Protein AF-A0A7J2GYQ8-F1 (afdb_monomer)

Structure (mmCIF, N/CA/C/O backbone):
data_AF-A0A7J2GYQ8-F1
#
_entry.id   AF-A0A7J2GYQ8-F1
#
loop_
_atom_site.group_PDB
_atom_site.id
_atom_site.type_symbol
_atom_site.label_atom_id
_atom_site.label_alt_id
_atom_site.label_comp_id
_atom_site.label_asym_id
_atom_site.label_entity_id
_atom_site.label_seq_id
_atom_site.pdbx_PDB_ins_code
_atom_site.Cartn_x
_atom_site.Cartn_y
_atom_site.Cartn_z
_atom_site.occupancy
_atom_site.B_iso_or_equiv
_atom_site.auth_seq_id
_atom_site.auth_comp_id
_atom_site.auth_asym_id
_atom_site.auth_atom_id
_atom_site.pdbx_PDB_model_num
ATOM 1 N N . MET A 1 1 ? 13.742 5.265 -42.381 1.00 64.50 1 MET A N 1
ATOM 2 C CA . MET A 1 1 ? 14.554 6.226 -43.161 1.00 64.50 1 MET A CA 1
ATOM 3 C C . MET A 1 1 ? 15.853 6.530 -42.417 1.00 64.50 1 MET A C 1
ATOM 5 O O . MET A 1 1 ? 16.900 6.184 -42.945 1.00 64.50 1 MET A O 1
ATOM 9 N N . LEU A 1 2 ? 15.777 6.964 -41.150 1.00 77.56 2 LEU A N 1
ATOM 10 C CA . LEU A 1 2 ? 16.931 7.243 -40.274 1.00 77.56 2 LEU A CA 1
ATOM 11 C C . LEU A 1 2 ? 18.005 6.140 -40.176 1.00 77.56 2 LEU A C 1
ATOM 13 O O . LEU A 1 2 ? 19.186 6.445 -40.266 1.00 77.56 2 LEU A O 1
ATOM 17 N N . GLU A 1 3 ? 17.629 4.866 -40.011 1.00 81.25 3 GLU A N 1
ATOM 18 C CA . GLU A 1 3 ? 18.609 3.769 -39.872 1.00 81.25 3 GLU A CA 1
ATOM 19 C C . GLU A 1 3 ? 19.522 3.647 -41.107 1.00 81.25 3 GLU A C 1
ATOM 21 O O . GLU A 1 3 ? 20.742 3.563 -40.982 1.00 81.25 3 GLU A O 1
ATOM 26 N N . LYS A 1 4 ? 18.933 3.693 -42.312 1.00 83.88 4 LYS A N 1
ATOM 27 C CA . LYS A 1 4 ? 19.672 3.593 -43.581 1.00 83.88 4 LYS A CA 1
ATOM 28 C C . LYS A 1 4 ? 20.590 4.795 -43.798 1.00 83.8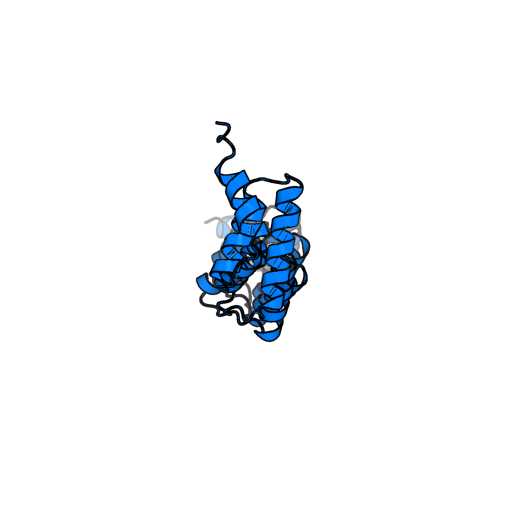8 4 LYS A C 1
ATOM 30 O O . LYS A 1 4 ? 21.686 4.631 -44.322 1.00 83.88 4 LYS A O 1
ATOM 35 N N . GLU A 1 5 ? 20.153 5.984 -43.392 1.00 83.94 5 GLU A N 1
ATOM 36 C CA . GLU A 1 5 ? 20.959 7.203 -43.471 1.00 83.94 5 GLU A CA 1
ATOM 37 C C . GLU A 1 5 ? 22.129 7.161 -42.487 1.00 83.94 5 GLU A C 1
ATOM 39 O O . GLU A 1 5 ? 23.257 7.408 -42.894 1.00 83.94 5 GLU A O 1
ATOM 44 N N . LEU A 1 6 ? 21.908 6.763 -41.232 1.00 79.19 6 LEU A N 1
ATOM 45 C CA . LEU A 1 6 ? 22.974 6.645 -40.231 1.00 79.19 6 LEU A CA 1
ATOM 46 C C . LEU A 1 6 ? 24.030 5.607 -40.621 1.00 79.19 6 LEU A C 1
ATOM 48 O O . LEU A 1 6 ? 25.219 5.882 -40.484 1.00 79.19 6 LEU A O 1
ATOM 52 N N . ILE A 1 7 ? 23.624 4.459 -41.171 1.00 86.00 7 ILE A N 1
ATOM 53 C CA . ILE A 1 7 ? 24.559 3.463 -41.722 1.00 86.00 7 ILE A CA 1
ATOM 54 C C . ILE A 1 7 ? 25.357 4.070 -42.883 1.00 86.00 7 ILE A C 1
ATOM 56 O O . ILE A 1 7 ? 26.581 3.971 -42.917 1.00 86.00 7 ILE A O 1
ATOM 60 N N . LYS A 1 8 ? 24.680 4.762 -43.809 1.00 87.50 8 LYS A N 1
ATOM 61 C CA . LYS A 1 8 ? 25.322 5.401 -44.966 1.00 87.50 8 LYS A CA 1
ATOM 62 C C . LYS A 1 8 ? 26.325 6.487 -44.556 1.00 87.50 8 LYS A C 1
ATOM 64 O O . LYS A 1 8 ? 27.392 6.563 -45.152 1.00 87.50 8 LYS A O 1
ATOM 69 N N . TYR A 1 9 ? 25.990 7.321 -43.571 1.00 86.94 9 TYR A N 1
ATOM 70 C CA . TYR A 1 9 ? 26.832 8.438 -43.131 1.00 86.94 9 TYR A CA 1
ATOM 71 C C . TYR A 1 9 ? 27.982 8.012 -42.220 1.00 86.94 9 TYR A C 1
ATOM 73 O O . TYR A 1 9 ? 29.069 8.569 -42.322 1.00 86.94 9 TYR A O 1
ATOM 81 N N . SER A 1 10 ? 27.759 7.045 -41.329 1.00 84.44 10 SER A N 1
ATOM 82 C CA . SER A 1 10 ? 28.809 6.567 -40.419 1.00 84.44 10 SER A CA 1
ATOM 83 C C . SER A 1 10 ? 29.793 5.609 -41.089 1.00 84.44 10 SER A C 1
ATOM 85 O O . SER A 1 10 ? 30.896 5.427 -40.582 1.00 84.44 10 SER A O 1
ATOM 87 N N . GLY A 1 11 ? 29.390 4.955 -42.185 1.00 90.44 11 GLY A N 1
ATOM 88 C CA . GLY A 1 11 ? 30.139 3.849 -42.784 1.00 90.44 11 GLY A CA 1
ATOM 89 C C . GLY A 1 11 ? 30.182 2.590 -41.908 1.00 90.44 11 GLY A C 1
ATOM 90 O O . GLY A 1 11 ? 30.820 1.612 -42.290 1.00 90.44 11 GLY A O 1
ATOM 91 N N . MET A 1 12 ? 29.509 2.597 -40.750 1.00 88.56 12 MET A N 1
ATOM 92 C CA . MET A 1 12 ? 29.494 1.485 -39.804 1.00 88.56 12 MET A CA 1
ATOM 93 C C . MET A 1 12 ? 28.441 0.450 -40.186 1.00 88.56 12 MET A C 1
ATOM 95 O O . MET A 1 12 ? 27.335 0.774 -40.631 1.00 88.56 12 MET A O 1
ATOM 99 N N . LYS A 1 13 ? 28.755 -0.818 -39.928 1.00 89.94 13 LYS A N 1
ATOM 100 C CA . LYS A 1 13 ? 27.777 -1.904 -39.990 1.00 89.94 13 LYS A CA 1
ATOM 101 C C . LYS A 1 13 ? 26.806 -1.796 -38.816 1.00 89.94 13 LYS A C 1
ATOM 103 O O . LYS A 1 13 ? 27.140 -1.306 -37.736 1.00 89.94 13 LYS A O 1
ATOM 108 N N . LYS A 1 14 ? 25.593 -2.315 -39.003 1.00 86.19 14 LYS A N 1
ATOM 109 C CA . LYS A 1 14 ? 24.538 -2.315 -37.979 1.00 86.19 14 LYS A CA 1
ATOM 110 C C . LYS A 1 14 ? 25.002 -2.949 -36.663 1.00 86.19 14 LYS A C 1
ATOM 112 O O . LYS A 1 14 ? 24.679 -2.449 -35.590 1.00 86.19 14 LYS A O 1
ATOM 117 N N . GLU A 1 15 ? 25.780 -4.020 -36.743 1.00 87.62 15 GLU A N 1
ATOM 118 C CA . GLU A 1 15 ? 26.339 -4.740 -35.597 1.00 87.62 15 GLU A CA 1
ATOM 119 C C . GLU A 1 15 ? 27.347 -3.886 -34.812 1.00 87.62 15 GLU A C 1
ATOM 121 O O . GLU A 1 15 ? 27.349 -3.913 -33.583 1.00 87.62 15 GLU A O 1
ATOM 126 N N . GLU A 1 16 ? 28.155 -3.077 -35.499 1.00 89.44 16 GLU A N 1
ATOM 127 C CA . GLU A 1 16 ? 29.120 -2.167 -34.867 1.00 89.44 16 GLU A CA 1
ATOM 128 C C . GLU A 1 16 ? 28.399 -1.025 -34.148 1.00 89.44 16 GLU A C 1
ATOM 130 O O . GLU A 1 16 ? 28.752 -0.678 -33.021 1.00 89.44 16 GLU A O 1
ATOM 135 N N . ILE A 1 17 ? 27.336 -0.492 -34.763 1.00 87.56 17 ILE A N 1
ATOM 136 C CA . ILE A 1 17 ? 26.466 0.509 -34.134 1.00 87.56 17 ILE A CA 1
ATOM 137 C C . ILE A 1 17 ? 25.810 -0.082 -32.884 1.00 87.56 17 ILE A C 1
ATOM 139 O O . ILE A 1 17 ? 25.814 0.556 -31.836 1.00 87.56 17 ILE A O 1
ATOM 143 N N . ARG A 1 18 ? 25.286 -1.312 -32.954 1.00 88.38 18 ARG A N 1
ATOM 144 C CA . ARG A 1 18 ? 24.690 -1.987 -31.791 1.00 88.38 18 ARG A CA 1
ATOM 145 C C . ARG A 1 18 ? 25.675 -2.127 -30.640 1.00 88.38 18 ARG A C 1
ATOM 147 O O . ARG A 1 18 ? 25.321 -1.758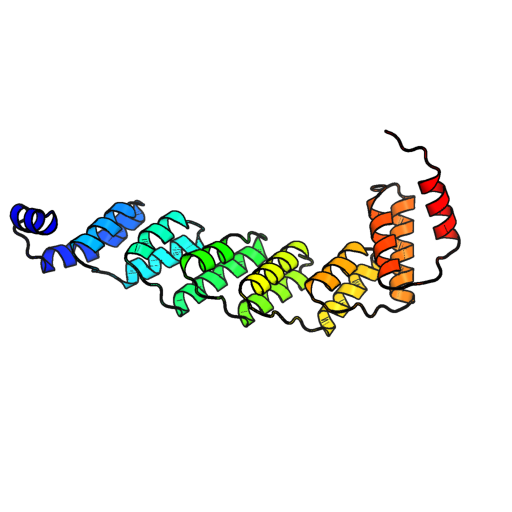 -29.527 1.00 88.38 18 ARG A O 1
ATOM 154 N N . LYS A 1 19 ? 26.900 -2.580 -30.915 1.00 88.69 19 LYS A N 1
ATOM 155 C CA . LYS A 1 19 ? 27.950 -2.712 -29.897 1.00 88.69 19 LYS A CA 1
ATOM 156 C C . LYS A 1 19 ? 28.303 -1.360 -29.268 1.00 88.69 19 LYS A C 1
ATOM 158 O O . LYS A 1 19 ? 28.354 -1.239 -28.048 1.00 88.69 19 LYS A O 1
ATOM 163 N N . ALA A 1 20 ? 28.465 -0.320 -30.088 1.00 89.00 20 ALA A N 1
ATOM 164 C CA . ALA A 1 20 ? 28.722 1.033 -29.598 1.00 89.00 20 ALA A CA 1
ATOM 165 C C . ALA A 1 20 ? 27.559 1.575 -28.743 1.00 89.00 20 ALA A C 1
ATOM 167 O O . ALA A 1 20 ? 27.780 2.242 -27.733 1.00 89.00 20 ALA A O 1
ATOM 168 N N . LEU A 1 21 ? 26.312 1.277 -29.120 1.00 90.38 21 LEU A N 1
ATOM 169 C CA . LEU A 1 21 ? 25.131 1.636 -28.334 1.00 90.38 21 LEU A CA 1
ATOM 170 C C . LEU A 1 21 ? 25.093 0.895 -26.996 1.00 90.38 21 LEU A C 1
ATOM 172 O O . LEU A 1 21 ? 24.814 1.522 -25.980 1.00 90.38 21 LEU A O 1
ATOM 176 N N . GLU A 1 22 ? 25.416 -0.394 -26.981 1.00 90.19 22 GLU A N 1
ATOM 177 C CA . GLU A 1 22 ? 25.517 -1.224 -25.774 1.00 90.19 22 GLU A CA 1
ATOM 178 C C . GLU A 1 22 ? 26.441 -0.581 -24.723 1.00 90.19 22 GLU A C 1
ATOM 180 O O . GLU A 1 22 ? 26.081 -0.472 -23.551 1.00 90.19 22 GLU A O 1
ATOM 185 N N . GLU A 1 23 ? 27.584 -0.048 -25.164 1.00 90.25 23 GLU A N 1
ATOM 186 C CA . GLU A 1 23 ? 28.548 0.659 -24.313 1.00 90.25 23 GLU A CA 1
ATOM 187 C C . GLU A 1 23 ? 28.072 2.065 -23.891 1.00 90.25 23 GLU A C 1
ATOM 189 O O . GLU A 1 23 ? 28.390 2.537 -22.796 1.00 90.25 23 GLU A O 1
ATOM 194 N N . LYS A 1 24 ? 27.302 2.765 -24.739 1.00 91.88 24 LYS A N 1
ATOM 195 C CA . LYS A 1 24 ? 26.880 4.161 -24.499 1.00 91.88 24 LYS A CA 1
ATOM 196 C C . LYS A 1 24 ? 25.558 4.308 -23.751 1.00 91.88 24 LYS A C 1
ATOM 198 O O . LYS A 1 24 ? 25.375 5.313 -23.061 1.00 91.88 24 LYS A O 1
ATOM 203 N N . ILE A 1 25 ? 24.646 3.341 -23.841 1.00 93.62 25 ILE A N 1
ATOM 204 C CA . ILE A 1 25 ? 23.328 3.383 -23.187 1.00 93.62 25 ILE A CA 1
ATOM 205 C C . ILE A 1 25 ? 23.427 3.665 -21.675 1.00 93.62 25 ILE A C 1
ATOM 207 O O . ILE A 1 25 ? 22.729 4.573 -21.217 1.00 93.62 25 ILE A O 1
ATOM 211 N N . PRO A 1 26 ? 24.299 2.999 -20.885 1.00 93.19 26 PRO A N 1
ATOM 212 C CA . PRO A 1 26 ? 24.425 3.287 -19.454 1.00 93.19 26 PRO A CA 1
ATOM 213 C C . PRO A 1 26 ? 24.762 4.754 -19.159 1.00 93.19 26 PRO A C 1
ATOM 215 O O . PRO A 1 26 ? 24.214 5.349 -18.229 1.00 93.19 26 PRO A O 1
ATOM 218 N N . TYR A 1 27 ? 25.633 5.356 -19.975 1.00 94.50 27 TYR A N 1
ATOM 219 C CA . TYR A 1 27 ? 26.023 6.757 -19.844 1.00 94.50 27 TYR A CA 1
ATOM 220 C C . TYR A 1 27 ? 24.854 7.698 -20.160 1.00 94.50 27 TYR A C 1
ATOM 222 O O . TYR A 1 27 ? 24.550 8.590 -19.372 1.00 94.50 27 TYR A O 1
ATOM 230 N N . LEU A 1 28 ? 24.137 7.452 -21.259 1.00 94.44 28 LEU A N 1
ATOM 231 C CA . LEU A 1 28 ? 22.970 8.254 -21.638 1.00 94.44 28 LEU A CA 1
ATOM 232 C C . LEU A 1 28 ? 21.858 8.190 -20.580 1.00 94.44 28 LEU A C 1
ATOM 234 O O . LEU A 1 28 ? 21.244 9.208 -20.262 1.00 94.44 28 LEU A O 1
ATOM 238 N N . LEU A 1 29 ? 21.629 7.015 -19.987 1.00 94.38 29 LEU A N 1
ATOM 239 C CA . LEU A 1 29 ? 20.676 6.842 -18.886 1.00 94.38 29 LEU A CA 1
ATOM 240 C C . LEU A 1 29 ? 21.117 7.583 -17.618 1.00 94.38 29 LEU A C 1
ATOM 242 O O . LEU A 1 29 ? 20.277 8.124 -16.898 1.00 94.38 29 LEU A O 1
ATOM 246 N N . LYS A 1 30 ? 22.426 7.633 -17.338 1.00 93.81 30 LYS A N 1
ATOM 247 C CA . LYS A 1 30 ? 22.985 8.415 -16.226 1.00 93.81 30 LYS A CA 1
ATOM 248 C C . LYS A 1 30 ? 22.779 9.920 -16.429 1.00 93.81 30 LYS A C 1
ATOM 250 O O . LYS A 1 30 ? 22.492 10.613 -15.461 1.00 93.81 30 LYS A O 1
ATOM 255 N N . GLU A 1 31 ? 22.864 10.404 -17.666 1.00 95.62 31 GLU A N 1
ATOM 256 C CA . GLU A 1 31 ? 22.573 11.799 -18.036 1.00 95.62 31 GLU A CA 1
ATOM 257 C C . GLU A 1 31 ? 21.067 12.119 -18.138 1.00 95.62 31 GLU A C 1
ATOM 259 O O . GLU A 1 31 ? 20.702 13.229 -18.514 1.00 95.62 31 GLU A O 1
ATOM 264 N N . GLY A 1 32 ? 20.175 11.162 -17.852 1.00 93.31 32 GLY A N 1
ATOM 265 C CA . GLY A 1 32 ? 18.725 11.370 -17.951 1.00 93.31 32 GLY A CA 1
ATOM 266 C C . GLY A 1 32 ? 18.191 11.446 -19.387 1.00 93.31 32 GLY A C 1
ATOM 267 O O . GLY A 1 32 ? 17.037 11.810 -19.598 1.00 93.31 32 GLY A O 1
ATOM 268 N N . LYS A 1 33 ? 18.983 11.058 -20.396 1.00 96.06 33 LYS A N 1
ATOM 269 C CA . LYS A 1 33 ? 18.607 11.090 -21.823 1.00 96.06 33 LYS A CA 1
ATOM 270 C C . LYS A 1 33 ? 17.726 9.896 -22.222 1.00 96.06 33 LYS A C 1
ATOM 272 O O . LYS A 1 33 ? 17.976 9.225 -23.223 1.00 96.06 33 LYS A O 1
ATOM 277 N N . VAL A 1 34 ? 16.680 9.623 -21.441 1.00 95.69 34 VAL A N 1
ATOM 278 C CA . VAL A 1 34 ? 15.819 8.433 -21.575 1.00 95.69 34 VAL A CA 1
ATOM 279 C C . VAL A 1 34 ? 15.126 8.374 -22.941 1.00 95.69 34 VAL A C 1
ATOM 281 O O . VAL A 1 34 ? 15.159 7.337 -23.599 1.00 95.69 34 VAL A O 1
ATOM 284 N N . GLY A 1 35 ? 14.569 9.492 -23.419 1.00 95.56 35 GLY A N 1
ATOM 285 C CA . GLY A 1 35 ? 13.908 9.548 -24.729 1.00 95.56 35 GLY A CA 1
ATOM 286 C C . GLY A 1 35 ? 14.850 9.246 -25.901 1.00 95.56 35 GLY A C 1
ATOM 287 O O . GLY A 1 35 ? 14.471 8.538 -26.833 1.00 95.56 35 GLY A O 1
ATOM 288 N N . LEU A 1 36 ? 16.106 9.706 -25.824 1.00 94.00 36 LEU A N 1
ATOM 289 C CA . LEU A 1 36 ? 17.129 9.388 -26.824 1.00 94.00 36 LEU A CA 1
ATOM 290 C C . LEU A 1 36 ? 17.448 7.888 -26.823 1.00 94.00 36 LEU A C 1
ATOM 292 O O . LEU A 1 36 ? 17.504 7.281 -27.888 1.00 94.00 36 LEU A O 1
ATOM 296 N N . VAL A 1 37 ? 17.602 7.281 -25.641 1.00 94.38 37 VAL A N 1
ATOM 297 C CA . VAL A 1 37 ? 17.837 5.833 -25.512 1.00 94.38 37 VAL A CA 1
ATOM 298 C C . VAL A 1 37 ? 16.703 5.037 -26.158 1.00 94.38 37 VAL A C 1
ATOM 300 O O . VAL A 1 37 ? 16.968 4.148 -26.963 1.00 94.38 37 VAL A O 1
ATOM 303 N N . VAL A 1 38 ? 15.445 5.392 -25.885 1.00 93.94 38 VAL A N 1
ATOM 304 C CA . VAL A 1 38 ? 14.279 4.736 -26.499 1.00 93.94 38 VAL A CA 1
ATOM 305 C C . VAL A 1 38 ? 14.280 4.884 -28.020 1.00 93.94 38 VAL A C 1
ATOM 307 O O . VAL A 1 38 ? 14.069 3.899 -28.728 1.00 93.94 38 VAL A O 1
ATOM 310 N N . GLY A 1 39 ? 14.569 6.081 -28.540 1.00 92.81 39 GLY A N 1
ATOM 311 C CA . GLY A 1 39 ? 14.678 6.320 -29.981 1.00 92.81 39 GLY A CA 1
ATOM 312 C C . GLY A 1 39 ? 15.760 5.463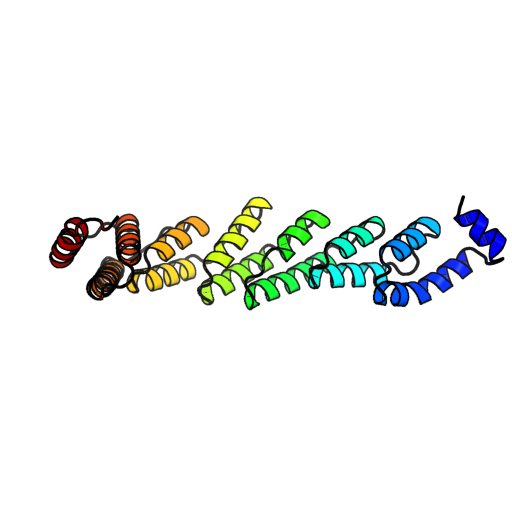 -30.645 1.00 92.81 39 GLY A C 1
ATOM 313 O O . GLY A 1 39 ? 15.520 4.864 -31.696 1.00 92.81 39 GLY A O 1
ATOM 314 N N . LEU A 1 40 ? 16.927 5.342 -30.006 1.00 90.38 40 LEU A N 1
ATOM 315 C CA . LEU A 1 40 ? 18.034 4.512 -30.485 1.00 90.38 40 LEU A CA 1
ATOM 316 C C . LEU A 1 40 ? 17.667 3.022 -30.476 1.00 90.38 40 LEU A C 1
ATOM 318 O O . LEU A 1 40 ? 17.878 2.345 -31.481 1.00 90.38 40 LEU A O 1
ATOM 322 N N . VAL A 1 41 ? 17.043 2.526 -29.403 1.00 91.25 41 VAL A N 1
ATOM 323 C CA . VAL A 1 41 ? 16.607 1.122 -29.294 1.00 91.25 41 VAL A CA 1
ATOM 324 C C . VAL A 1 41 ? 15.533 0.780 -30.331 1.00 91.25 41 VAL A C 1
ATOM 326 O O . VAL A 1 41 ? 15.619 -0.260 -30.984 1.00 91.25 41 VAL A O 1
ATOM 329 N N . LYS A 1 42 ? 14.548 1.662 -30.558 1.00 91.31 42 LYS A N 1
ATOM 330 C CA . LYS A 1 42 ? 13.537 1.466 -31.615 1.00 91.31 42 LYS A CA 1
ATOM 331 C C . LYS A 1 42 ? 14.156 1.449 -33.013 1.00 91.31 42 LYS A C 1
ATOM 333 O O . LYS A 1 42 ? 13.691 0.708 -33.873 1.00 91.31 42 LYS A O 1
ATOM 338 N N . THR A 1 43 ? 15.192 2.258 -33.238 1.00 89.69 43 THR A N 1
ATOM 339 C CA . THR A 1 43 ? 15.828 2.404 -34.557 1.00 89.69 43 THR A CA 1
ATOM 340 C C . THR A 1 43 ? 16.773 1.248 -34.876 1.00 89.69 43 THR A C 1
ATOM 342 O O . THR A 1 43 ? 16.756 0.736 -35.990 1.00 89.69 43 THR A O 1
ATOM 345 N N . PHE A 1 44 ? 17.593 0.818 -33.916 1.00 87.69 44 PHE A N 1
ATOM 346 C CA . PHE A 1 44 ? 18.674 -0.142 -34.162 1.00 87.69 44 PHE A CA 1
ATOM 347 C C . PHE A 1 44 ? 18.392 -1.548 -33.602 1.00 87.69 44 PHE A C 1
ATOM 349 O O . PHE A 1 44 ? 19.136 -2.497 -33.882 1.00 87.69 44 PHE A O 1
ATOM 356 N N . GLY A 1 45 ? 17.282 -1.732 -32.883 1.00 82.12 45 GLY A N 1
ATOM 357 C CA . GLY A 1 45 ? 17.015 -2.910 -32.054 1.00 82.12 45 GLY A CA 1
ATOM 358 C C . GLY A 1 45 ? 17.656 -2.764 -30.674 1.00 82.12 45 GLY A C 1
ATOM 359 O O . GLY A 1 45 ? 18.321 -1.766 -30.422 1.00 82.12 45 GLY A O 1
ATOM 360 N N . ALA A 1 46 ? 17.441 -3.736 -29.783 1.00 67.38 46 ALA A N 1
ATOM 361 C CA . ALA A 1 46 ? 17.822 -3.647 -28.371 1.00 67.38 46 ALA A CA 1
ATOM 362 C C . ALA A 1 46 ? 19.157 -4.350 -28.047 1.00 67.38 46 ALA A C 1
ATOM 364 O O . ALA A 1 46 ? 19.140 -5.523 -27.671 1.00 67.38 46 ALA A O 1
ATOM 365 N N . PRO A 1 47 ? 20.310 -3.663 -28.141 1.00 64.75 47 PRO A N 1
ATOM 366 C CA . PRO A 1 47 ? 21.479 -4.017 -27.353 1.00 64.75 47 PRO A CA 1
ATOM 367 C C . PRO A 1 47 ? 21.219 -3.655 -25.875 1.00 64.75 47 PRO A C 1
ATOM 369 O O . PRO A 1 47 ? 20.645 -2.605 -25.576 1.00 64.75 47 PRO A O 1
ATOM 372 N N . GLY A 1 48 ? 21.592 -4.533 -24.939 1.00 65.75 48 GLY A N 1
ATOM 373 C CA . GLY A 1 48 ? 21.550 -4.241 -23.494 1.00 65.75 48 GLY A CA 1
ATOM 374 C C . GLY A 1 48 ? 20.188 -4.350 -22.786 1.00 65.75 48 GLY A C 1
ATOM 375 O O . GLY A 1 48 ? 19.886 -3.524 -21.920 1.00 65.75 48 GLY A O 1
ATOM 376 N N . SER A 1 49 ? 19.370 -5.365 -23.101 1.00 80.19 49 SER A N 1
ATOM 377 C CA . SER A 1 49 ? 18.042 -5.538 -22.476 1.00 80.19 49 SER A CA 1
ATOM 378 C C . SER A 1 49 ? 18.082 -5.547 -20.937 1.00 80.19 49 SER A C 1
ATOM 380 O O . SER A 1 49 ? 17.247 -4.901 -20.305 1.00 80.19 49 SER A O 1
ATOM 382 N N . ASP A 1 50 ? 19.115 -6.143 -20.334 1.00 90.75 50 ASP A N 1
ATOM 383 C CA . ASP A 1 50 ? 19.266 -6.217 -18.876 1.00 90.75 50 ASP A CA 1
ATOM 384 C C . ASP A 1 50 ? 19.550 -4.852 -18.239 1.00 90.75 50 ASP A C 1
ATOM 386 O O . ASP A 1 50 ? 19.024 -4.540 -17.169 1.00 90.75 50 ASP A O 1
ATOM 390 N N . VAL A 1 51 ? 20.326 -3.994 -18.914 1.00 92.62 51 VAL A N 1
ATOM 391 C CA . VAL A 1 51 ? 20.591 -2.620 -18.455 1.00 92.62 51 VAL A CA 1
ATOM 392 C C . VAL A 1 51 ? 19.292 -1.818 -18.439 1.00 92.62 51 VAL A C 1
ATOM 394 O O . VAL A 1 51 ? 19.014 -1.104 -17.474 1.00 92.62 51 VAL A O 1
ATOM 397 N N . LEU A 1 52 ? 18.471 -1.958 -19.484 1.00 94.38 52 LEU A N 1
ATOM 398 C CA . LEU A 1 52 ? 17.179 -1.278 -19.579 1.00 94.38 52 LEU A CA 1
ATOM 399 C C . LEU A 1 52 ? 16.188 -1.803 -18.534 1.00 94.38 52 LEU A C 1
ATOM 401 O O . LEU A 1 52 ? 15.508 -0.999 -17.895 1.00 94.38 52 LEU A O 1
ATOM 405 N N . VAL A 1 53 ? 16.141 -3.121 -18.302 1.00 95.94 53 VAL A N 1
ATOM 406 C CA . VAL A 1 53 ? 15.329 -3.739 -17.239 1.00 95.94 53 VAL A CA 1
ATOM 407 C C . VAL A 1 53 ? 15.749 -3.195 -15.874 1.00 95.94 53 VAL A C 1
ATOM 409 O O . VAL A 1 53 ? 14.914 -2.667 -15.135 1.00 95.94 53 VAL A O 1
ATOM 412 N N . GLY A 1 54 ? 17.047 -3.253 -15.564 1.00 96.19 54 GLY A N 1
ATOM 413 C CA . GLY A 1 54 ? 17.601 -2.777 -14.300 1.00 96.19 54 GLY A CA 1
ATOM 414 C C . GLY A 1 54 ? 17.332 -1.291 -14.068 1.00 96.19 54 GLY A C 1
ATOM 415 O O . GLY A 1 54 ? 16.903 -0.903 -12.977 1.00 96.19 54 GLY A O 1
ATOM 416 N N . LYS A 1 55 ? 17.503 -0.457 -15.102 1.00 96.69 55 LYS A N 1
ATOM 417 C CA . LYS A 1 55 ? 17.272 0.987 -14.990 1.00 96.69 55 LYS A CA 1
ATOM 418 C C . LYS A 1 55 ? 15.796 1.343 -14.849 1.00 96.69 55 LYS A C 1
ATOM 420 O O . LYS A 1 55 ? 15.454 2.208 -14.047 1.00 96.69 55 LYS A O 1
ATOM 425 N N . THR A 1 56 ? 14.919 0.648 -15.567 1.00 97.31 56 THR A N 1
ATOM 426 C CA . THR A 1 56 ? 13.467 0.831 -15.437 1.00 97.31 56 THR A CA 1
ATOM 427 C C . THR A 1 56 ? 13.013 0.490 -14.020 1.00 97.31 56 THR A C 1
ATOM 429 O O . THR A 1 56 ? 12.324 1.290 -13.388 1.00 97.31 56 THR A O 1
ATOM 432 N N . ALA A 1 57 ? 13.477 -0.636 -13.468 1.00 97.62 57 ALA A N 1
ATOM 433 C CA . ALA A 1 57 ? 13.198 -1.014 -12.085 1.00 97.62 57 ALA A CA 1
ATOM 434 C C . ALA A 1 57 ? 13.756 0.006 -11.073 1.00 97.62 57 ALA A C 1
ATOM 436 O O . ALA A 1 57 ? 13.089 0.344 -10.095 1.00 97.62 57 ALA A O 1
ATOM 437 N N . GLU A 1 58 ? 14.962 0.537 -11.304 1.00 97.44 58 GLU A N 1
ATOM 438 C CA . GLU A 1 58 ? 15.541 1.614 -10.490 1.00 97.44 58 GLU A CA 1
ATOM 439 C C . GLU A 1 58 ? 14.659 2.870 -10.486 1.00 97.44 58 GLU A C 1
ATOM 441 O O . GLU A 1 58 ? 14.360 3.395 -9.412 1.00 97.44 58 GLU A O 1
ATOM 446 N N . TYR A 1 59 ? 14.208 3.333 -11.654 1.00 97.50 59 TYR A N 1
ATOM 447 C CA . TYR A 1 59 ? 13.323 4.493 -11.756 1.00 97.50 59 TYR A CA 1
ATOM 448 C C . TYR A 1 59 ? 11.998 4.270 -11.025 1.00 97.50 59 TYR A C 1
ATOM 450 O O . TYR A 1 59 ? 11.585 5.130 -10.249 1.00 97.50 59 TYR A O 1
ATOM 458 N N . MET A 1 60 ? 11.381 3.093 -11.162 1.00 97.44 60 MET A N 1
ATOM 459 C CA . MET A 1 60 ? 10.154 2.766 -10.425 1.00 97.44 60 MET A CA 1
ATOM 460 C C . MET A 1 60 ? 10.366 2.749 -8.904 1.00 97.44 60 MET A C 1
ATOM 462 O O . MET A 1 60 ? 9.528 3.265 -8.163 1.00 97.44 60 MET A O 1
ATOM 466 N N . ARG A 1 61 ? 11.496 2.214 -8.416 1.00 96.31 61 ARG A N 1
ATOM 467 C CA . ARG A 1 61 ? 11.847 2.247 -6.981 1.00 96.31 61 ARG A CA 1
ATOM 468 C C . ARG A 1 61 ? 12.049 3.670 -6.461 1.00 96.31 61 ARG A C 1
ATOM 470 O O . ARG A 1 61 ? 11.680 3.956 -5.329 1.00 96.31 61 ARG A O 1
ATOM 477 N N . LYS A 1 62 ? 12.594 4.561 -7.292 1.00 94.31 62 LYS A N 1
ATOM 478 C CA . LYS A 1 62 ? 12.806 5.982 -6.971 1.00 94.31 62 LYS A CA 1
ATOM 479 C C . LYS A 1 62 ? 11.563 6.859 -7.169 1.00 94.31 62 LYS A C 1
ATOM 481 O O . LYS A 1 62 ? 11.630 8.054 -6.909 1.00 94.31 62 LYS A O 1
ATOM 486 N N . GLY A 1 63 ? 10.450 6.300 -7.647 1.00 94.44 63 GLY A N 1
ATOM 487 C CA . GLY A 1 63 ? 9.236 7.062 -7.952 1.00 94.44 63 GLY A CA 1
ATOM 488 C C . GLY A 1 63 ? 9.297 7.882 -9.251 1.00 94.44 63 GLY A C 1
ATOM 489 O O . GLY A 1 63 ? 8.394 8.674 -9.517 1.00 94.44 63 GLY A O 1
ATOM 490 N N . LEU A 1 64 ? 10.320 7.673 -10.084 1.00 96.12 64 LEU A N 1
ATOM 491 C CA . LEU A 1 64 ? 10.535 8.319 -11.385 1.00 96.12 64 LEU A CA 1
ATOM 492 C C . LEU A 1 64 ? 9.705 7.615 -12.476 1.00 96.12 64 LEU A C 1
ATOM 494 O O . LEU A 1 64 ? 10.210 6.950 -13.383 1.00 96.12 64 LEU A O 1
ATOM 498 N N . PHE A 1 65 ? 8.380 7.664 -12.321 1.00 96.56 65 PHE A N 1
ATOM 499 C CA . PHE A 1 65 ? 7.454 6.867 -13.131 1.00 96.56 65 PHE A CA 1
ATOM 500 C C . PHE A 1 65 ? 7.327 7.333 -14.584 1.00 96.56 65 PHE A C 1
ATOM 502 O O . PHE A 1 65 ? 6.938 6.533 -15.432 1.00 96.56 65 PHE A O 1
ATOM 509 N N . GLN A 1 66 ? 7.661 8.588 -14.893 1.00 96.94 66 GLN A N 1
ATOM 510 C CA . GLN A 1 66 ? 7.613 9.090 -16.267 1.00 96.94 66 GLN A CA 1
ATOM 511 C C . GLN A 1 66 ? 8.773 8.528 -17.101 1.00 96.94 66 GLN A C 1
ATOM 513 O O . GLN A 1 66 ? 8.584 8.095 -18.240 1.00 96.94 66 GLN A O 1
ATOM 518 N N . GLU A 1 67 ? 9.960 8.455 -16.509 1.00 97.31 67 GLU A N 1
ATOM 519 C CA . GLU A 1 67 ? 11.147 7.841 -17.088 1.00 97.31 67 GLU A CA 1
ATOM 520 C C . GLU A 1 67 ? 10.948 6.332 -17.238 1.00 97.31 67 GLU A C 1
ATOM 522 O O . GLU A 1 67 ? 11.215 5.777 -18.304 1.00 97.31 67 GLU A O 1
ATOM 527 N N . ALA A 1 68 ? 10.401 5.675 -16.207 1.00 97.50 68 ALA A N 1
ATOM 528 C CA . ALA A 1 68 ? 10.048 4.259 -16.279 1.00 97.50 68 ALA A CA 1
ATOM 529 C C . ALA A 1 68 ? 9.028 3.979 -17.394 1.00 97.50 68 ALA A C 1
ATOM 531 O O . ALA A 1 68 ? 9.226 3.055 -18.178 1.00 97.50 68 ALA A O 1
ATOM 532 N N . ARG A 1 69 ? 7.972 4.799 -17.515 1.00 97.75 69 ARG A N 1
ATOM 533 C CA . ARG A 1 69 ? 6.972 4.686 -18.590 1.00 97.75 69 ARG A CA 1
ATOM 534 C C . ARG A 1 69 ? 7.614 4.793 -19.969 1.00 97.75 69 ARG A C 1
ATOM 536 O O . ARG A 1 69 ? 7.318 3.975 -20.828 1.00 97.75 69 ARG A O 1
ATOM 543 N N . THR A 1 70 ? 8.504 5.766 -20.152 1.00 97.00 70 THR A N 1
ATOM 544 C CA . THR A 1 70 ? 9.228 5.956 -21.416 1.00 97.00 70 THR A CA 1
ATOM 545 C C . THR A 1 70 ? 10.052 4.712 -21.761 1.00 97.00 70 THR A C 1
ATOM 547 O O . THR A 1 70 ? 9.970 4.210 -22.877 1.00 97.00 70 THR A O 1
ATOM 550 N N . LEU A 1 71 ? 10.797 4.149 -20.799 1.00 96.19 71 LEU A N 1
ATOM 551 C CA . LEU A 1 71 ? 11.579 2.928 -21.036 1.00 96.19 71 LEU A CA 1
ATOM 552 C C . LEU A 1 71 ? 10.710 1.697 -21.333 1.00 96.19 71 LEU A C 1
ATOM 554 O O . LEU A 1 71 ? 11.093 0.885 -22.176 1.00 96.19 71 LEU A O 1
ATOM 558 N N . LEU A 1 72 ? 9.538 1.567 -20.702 1.00 95.81 72 LEU A N 1
ATOM 559 C CA . LEU A 1 72 ? 8.595 0.461 -20.932 1.00 95.81 72 LEU A CA 1
ATOM 560 C C . LEU A 1 72 ? 8.064 0.386 -22.374 1.00 95.81 72 LEU A C 1
ATOM 562 O O . LEU A 1 72 ? 7.539 -0.649 -22.771 1.00 95.81 72 LEU A O 1
ATOM 566 N N . GLU A 1 73 ? 8.250 1.425 -23.194 1.00 95.00 73 GLU A N 1
ATOM 567 C CA . GLU A 1 73 ? 7.951 1.365 -24.631 1.00 95.00 73 GLU A CA 1
ATOM 568 C C . GLU A 1 73 ? 8.857 0.394 -25.402 1.00 95.00 73 GLU A C 1
ATOM 570 O O . GLU A 1 73 ? 8.508 -0.039 -26.501 1.00 95.00 73 GLU A O 1
ATOM 575 N N . VAL A 1 74 ? 10.041 0.090 -24.863 1.00 94.12 74 VAL A N 1
ATOM 576 C CA . VAL A 1 74 ? 11.050 -0.770 -25.503 1.00 94.12 74 VAL A CA 1
ATOM 577 C C . VAL A 1 74 ? 11.543 -1.898 -24.605 1.00 94.12 74 VAL A C 1
ATOM 579 O O . VAL A 1 74 ? 12.287 -2.759 -25.072 1.00 94.12 74 VAL A O 1
ATOM 582 N N . VAL A 1 75 ? 11.137 -1.920 -23.333 1.00 94.25 75 VAL A N 1
ATOM 583 C CA . VAL A 1 75 ? 11.510 -2.968 -22.383 1.00 94.25 75 VAL A CA 1
ATOM 584 C C . VAL A 1 75 ? 10.282 -3.627 -21.778 1.00 94.25 75 VAL A C 1
ATOM 586 O O . VAL A 1 75 ? 9.328 -2.970 -21.368 1.00 94.25 75 VAL A O 1
ATOM 589 N N . ARG A 1 76 ? 10.335 -4.952 -21.661 1.00 93.75 76 ARG A N 1
ATOM 590 C CA . ARG A 1 76 ? 9.366 -5.723 -20.887 1.00 93.75 76 ARG A CA 1
ATOM 591 C C . ARG A 1 76 ? 10.027 -6.177 -19.597 1.00 93.75 76 ARG A C 1
ATOM 593 O O . ARG A 1 76 ? 11.032 -6.879 -19.639 1.00 93.75 76 ARG A O 1
ATOM 600 N N . LEU A 1 77 ? 9.458 -5.795 -18.458 1.00 96.06 77 LEU A N 1
ATOM 601 C CA . LEU A 1 77 ? 9.974 -6.234 -17.166 1.00 96.06 77 LEU A CA 1
ATOM 602 C C . LEU A 1 77 ? 9.586 -7.694 -16.886 1.00 96.06 77 LEU A C 1
ATOM 604 O O . LEU A 1 77 ? 8.400 -8.033 -16.986 1.00 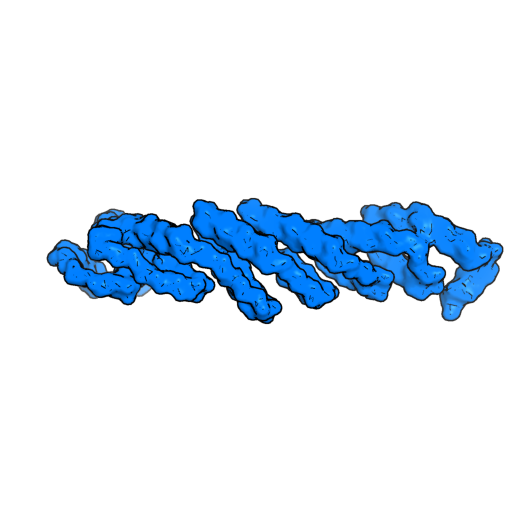96.06 77 LEU A O 1
ATOM 608 N N . PRO A 1 78 ? 10.545 -8.549 -16.485 1.00 96.81 78 PRO A N 1
ATOM 609 C CA . PRO A 1 78 ? 10.238 -9.838 -15.884 1.00 96.81 78 PRO A CA 1
ATOM 610 C C . PRO A 1 78 ? 9.391 -9.659 -14.621 1.00 96.81 78 PRO A C 1
ATOM 612 O O . PRO A 1 78 ? 9.532 -8.677 -13.885 1.00 96.81 78 PRO A O 1
ATOM 615 N N . LYS A 1 79 ? 8.517 -10.626 -14.344 1.00 97.44 79 LYS A N 1
ATOM 616 C CA . LYS A 1 79 ? 7.594 -10.568 -13.202 1.00 97.44 79 LYS A CA 1
ATOM 617 C C . LYS A 1 79 ? 8.343 -10.476 -11.873 1.00 97.44 79 LYS A C 1
ATOM 619 O O . LYS A 1 79 ? 7.923 -9.756 -10.972 1.00 97.44 79 LYS A O 1
ATOM 624 N N . GLU A 1 80 ? 9.466 -11.170 -11.784 1.00 97.56 80 GLU A N 1
ATOM 625 C CA . GLU A 1 80 ? 10.349 -11.245 -10.625 1.00 97.56 80 GLU A CA 1
ATOM 626 C C . GLU A 1 80 ? 10.925 -9.863 -10.293 1.00 97.56 80 GLU A C 1
ATOM 628 O O . GLU A 1 80 ? 10.898 -9.443 -9.136 1.00 97.56 80 GLU A O 1
ATOM 633 N N . VAL A 1 81 ? 11.330 -9.109 -11.321 1.00 97.88 81 VAL A N 1
ATOM 634 C CA . VAL A 1 81 ? 11.835 -7.736 -11.185 1.00 97.88 81 VAL A CA 1
ATOM 635 C C . VAL A 1 81 ? 10.727 -6.793 -10.716 1.00 97.88 81 VAL A C 1
ATOM 637 O O . VAL A 1 81 ? 10.945 -5.970 -9.829 1.00 97.88 81 VAL A O 1
ATOM 640 N N . VAL A 1 82 ? 9.507 -6.923 -11.245 1.00 98.06 82 VAL A N 1
ATOM 641 C CA . VAL A 1 82 ? 8.374 -6.110 -10.768 1.00 98.06 82 VAL A CA 1
ATOM 642 C C . VAL A 1 82 ? 8.037 -6.429 -9.307 1.00 98.06 82 VAL A C 1
ATOM 644 O O . VAL A 1 82 ? 7.746 -5.529 -8.521 1.00 98.06 82 VAL A O 1
ATOM 647 N N . HIS A 1 83 ? 8.130 -7.695 -8.898 1.00 98.19 83 HIS A N 1
ATOM 648 C CA . HIS A 1 83 ? 7.952 -8.092 -7.498 1.00 98.19 83 HIS A CA 1
ATOM 649 C C . HIS A 1 83 ? 9.058 -7.557 -6.579 1.00 98.19 83 HIS A C 1
ATOM 651 O O . HIS A 1 83 ? 8.779 -7.208 -5.435 1.00 98.19 83 HIS A O 1
ATOM 657 N N . GLU A 1 84 ? 10.293 -7.416 -7.056 1.00 98.00 84 GLU A N 1
ATOM 658 C CA . GLU A 1 84 ? 11.347 -6.691 -6.332 1.00 98.00 84 GLU A CA 1
ATOM 659 C C . GLU A 1 84 ? 11.039 -5.204 -6.163 1.00 98.00 84 GLU A C 1
ATOM 661 O O . GLU A 1 84 ? 11.201 -4.673 -5.064 1.00 98.00 84 GLU A O 1
ATOM 666 N N . VAL A 1 85 ? 10.550 -4.540 -7.216 1.00 98.06 85 VAL A N 1
ATOM 667 C CA . VAL A 1 85 ? 10.112 -3.137 -7.142 1.00 98.06 85 VAL A CA 1
ATOM 668 C C . VAL A 1 85 ? 9.023 -2.973 -6.080 1.00 98.06 85 VAL A C 1
ATOM 670 O O . VAL A 1 85 ? 9.120 -2.071 -5.248 1.00 98.06 85 VAL A O 1
ATOM 673 N N . TYR A 1 86 ? 8.030 -3.870 -6.057 1.00 98.06 86 TYR A N 1
ATOM 674 C CA . TYR A 1 86 ? 6.987 -3.857 -5.032 1.00 98.06 86 TYR A CA 1
ATOM 675 C C . TYR A 1 86 ? 7.544 -3.994 -3.619 1.00 98.06 86 TYR A C 1
ATOM 677 O O . TYR A 1 86 ? 7.158 -3.210 -2.757 1.00 98.06 86 TYR A O 1
ATOM 685 N N . ARG A 1 87 ? 8.459 -4.940 -3.372 1.00 97.44 87 ARG A N 1
ATOM 686 C CA . ARG A 1 87 ? 9.063 -5.120 -2.042 1.00 97.44 87 ARG A CA 1
ATOM 687 C C . ARG A 1 87 ? 9.737 -3.839 -1.550 1.00 97.44 87 ARG A C 1
ATOM 689 O O . ARG A 1 87 ? 9.421 -3.382 -0.456 1.00 97.44 87 ARG A O 1
ATOM 696 N N . SER A 1 88 ? 10.555 -3.197 -2.386 1.00 96.81 88 SER A N 1
ATOM 697 C CA . SER A 1 88 ? 11.185 -1.917 -2.028 1.00 96.81 88 SER A CA 1
ATOM 698 C C . SER A 1 88 ? 10.163 -0.802 -1.770 1.00 96.81 88 SER A C 1
ATOM 700 O O . SER A 1 88 ? 10.325 -0.007 -0.850 1.00 96.81 88 SER A O 1
ATOM 702 N N . GLN A 1 89 ? 9.084 -0.724 -2.553 1.00 96.62 89 GLN A N 1
ATOM 703 C CA . GLN A 1 89 ? 8.041 0.288 -2.344 1.00 96.62 89 GLN A CA 1
ATOM 704 C C . GLN A 1 89 ? 7.225 0.034 -1.068 1.00 96.62 89 GLN A C 1
ATOM 706 O O . GLN A 1 89 ? 6.853 0.980 -0.377 1.00 96.62 89 GLN A O 1
ATOM 711 N N . LEU A 1 90 ? 6.974 -1.229 -0.718 1.00 96.31 90 LEU A N 1
ATOM 712 C CA . LEU A 1 90 ? 6.312 -1.602 0.533 1.00 96.31 90 LEU A CA 1
ATOM 713 C C . LEU A 1 90 ? 7.182 -1.273 1.757 1.00 96.31 90 LEU A C 1
ATOM 715 O O . LEU A 1 90 ? 6.655 -0.817 2.771 1.00 96.31 90 LEU A O 1
ATOM 719 N N . GLU A 1 91 ? 8.505 -1.418 1.661 1.00 95.06 91 GLU A N 1
ATOM 720 C CA . GLU A 1 91 ? 9.442 -0.939 2.690 1.00 95.06 91 GLU A CA 1
ATOM 721 C C . GLU A 1 91 ? 9.361 0.585 2.865 1.00 95.06 91 GLU A C 1
ATOM 723 O O . GLU A 1 91 ? 9.305 1.076 3.996 1.00 95.06 91 GLU A O 1
ATOM 728 N N . VAL A 1 92 ? 9.266 1.340 1.763 1.00 94.31 92 VAL A N 1
ATOM 729 C CA . VAL A 1 92 ? 9.046 2.795 1.809 1.00 94.31 92 VAL A CA 1
ATOM 730 C C . VAL A 1 92 ? 7.714 3.125 2.486 1.00 94.31 92 VAL A C 1
ATOM 732 O O . VAL A 1 92 ? 7.690 3.978 3.368 1.00 94.31 92 VAL A O 1
ATOM 735 N N . ILE A 1 93 ? 6.627 2.412 2.174 1.00 94.00 93 ILE A N 1
ATOM 736 C CA . ILE A 1 93 ? 5.327 2.580 2.850 1.00 94.00 93 ILE A CA 1
ATOM 737 C C . ILE A 1 93 ? 5.461 2.358 4.365 1.00 94.00 93 ILE A C 1
ATOM 739 O O . ILE A 1 93 ? 4.956 3.147 5.168 1.00 94.00 93 ILE A O 1
ATOM 743 N N . ILE A 1 94 ? 6.187 1.318 4.778 1.00 91.88 94 ILE A N 1
ATOM 744 C CA . ILE A 1 94 ? 6.443 1.013 6.194 1.00 91.88 94 ILE A CA 1
ATOM 745 C C . ILE A 1 94 ? 7.270 2.107 6.877 1.00 91.88 94 ILE A C 1
ATOM 747 O O . ILE A 1 94 ? 7.080 2.363 8.070 1.00 91.88 94 ILE A O 1
ATOM 751 N N . ALA A 1 95 ? 8.195 2.742 6.160 1.00 92.00 95 ALA A N 1
ATOM 752 C CA . ALA A 1 95 ? 9.038 3.803 6.694 1.00 92.00 95 ALA A CA 1
ATOM 753 C C . ALA A 1 95 ? 8.281 5.137 6.765 1.00 92.00 95 ALA A C 1
ATOM 755 O O . ALA A 1 95 ? 8.141 5.713 7.844 1.00 92.00 95 ALA A O 1
ATOM 756 N N . THR A 1 96 ? 7.693 5.579 5.654 1.00 91.38 96 THR A N 1
ATOM 757 C CA . THR A 1 96 ? 7.215 6.958 5.462 1.00 91.38 96 THR A CA 1
ATOM 758 C C . THR A 1 96 ? 5.699 7.086 5.328 1.00 91.38 96 THR A C 1
ATOM 760 O O . THR A 1 96 ? 5.175 8.185 5.455 1.00 91.38 96 THR A O 1
ATOM 763 N N . GLY A 1 97 ? 4.980 5.991 5.061 1.00 87.94 97 GLY A N 1
ATOM 764 C CA . GLY A 1 97 ? 3.554 6.026 4.712 1.00 87.94 97 GLY A CA 1
ATOM 765 C C . GLY A 1 97 ? 3.275 6.460 3.265 1.00 87.94 97 GLY A C 1
ATOM 766 O O . GLY A 1 97 ? 2.112 6.529 2.866 1.00 87.94 97 GLY A O 1
ATOM 767 N N . TYR A 1 98 ? 4.313 6.733 2.464 1.00 89.00 98 TYR A N 1
ATOM 768 C CA . TYR A 1 98 ? 4.170 7.119 1.060 1.00 89.00 98 TYR A CA 1
ATOM 769 C C . TYR A 1 98 ? 3.748 5.927 0.196 1.00 89.00 98 TYR A C 1
ATOM 771 O O . TYR A 1 98 ? 4.499 4.963 0.076 1.00 89.00 98 TYR A O 1
ATOM 779 N N . TRP A 1 99 ? 2.563 5.997 -0.418 1.00 89.25 99 TRP A N 1
ATOM 780 C CA . TRP A 1 99 ? 1.881 4.836 -1.004 1.00 89.25 99 TRP A CA 1
ATOM 781 C C . TRP A 1 99 ? 1.709 4.877 -2.530 1.00 89.25 99 TRP A C 1
ATOM 783 O O . TRP A 1 99 ? 1.466 3.833 -3.129 1.00 89.25 99 TRP A O 1
ATOM 793 N N . ASP A 1 100 ? 1.881 6.026 -3.191 1.00 90.06 100 ASP A N 1
ATOM 794 C CA . ASP A 1 100 ? 1.606 6.151 -4.636 1.00 90.06 100 ASP A CA 1
ATOM 795 C C . ASP A 1 100 ? 2.443 5.192 -5.491 1.00 90.06 100 ASP A C 1
ATOM 797 O O . ASP A 1 100 ? 2.033 4.795 -6.586 1.00 90.06 100 ASP A O 1
ATOM 801 N N . GLY A 1 101 ? 3.623 4.813 -4.989 1.00 93.25 101 GLY A N 1
ATOM 802 C CA . GLY A 1 101 ? 4.559 3.963 -5.706 1.00 93.25 101 GLY A CA 1
ATOM 803 C C . GLY A 1 101 ? 3.943 2.633 -6.143 1.00 93.25 101 GLY A C 1
ATOM 804 O O . GLY A 1 101 ? 4.051 2.263 -7.312 1.00 93.25 101 GLY A O 1
ATOM 805 N N . ILE A 1 102 ? 3.231 1.949 -5.240 1.00 95.38 102 ILE A N 1
ATOM 806 C CA . ILE A 1 102 ? 2.659 0.625 -5.534 1.00 95.38 102 ILE A CA 1
ATOM 807 C C . ILE A 1 102 ? 1.523 0.703 -6.563 1.00 95.38 102 ILE A C 1
ATOM 809 O O . ILE A 1 102 ? 1.408 -0.181 -7.417 1.00 95.38 102 ILE A O 1
ATOM 813 N N . ARG A 1 103 ? 0.718 1.776 -6.530 1.00 95.56 103 ARG A N 1
ATOM 814 C CA . ARG A 1 103 ? -0.386 1.981 -7.476 1.00 95.56 103 ARG A CA 1
ATOM 815 C C . ARG A 1 103 ? 0.166 2.233 -8.875 1.00 95.56 103 ARG A C 1
ATOM 817 O O . ARG A 1 103 ? -0.197 1.518 -9.805 1.00 95.56 103 ARG A O 1
ATOM 824 N N . LYS A 1 104 ? 1.126 3.152 -9.010 1.00 96.56 104 LYS A N 1
ATOM 825 C CA . LYS A 1 104 ? 1.763 3.460 -10.300 1.00 96.56 104 LYS A CA 1
ATOM 826 C C . LYS A 1 104 ? 2.503 2.256 -10.889 1.00 96.56 104 LYS A C 1
ATOM 828 O O . LYS A 1 104 ? 2.446 2.033 -12.094 1.00 96.56 104 LYS A O 1
ATOM 833 N N . THR A 1 105 ? 3.146 1.430 -10.059 1.00 97.25 105 THR A N 1
ATOM 834 C CA . THR A 1 105 ? 3.739 0.158 -10.512 1.00 97.25 105 THR A CA 1
ATOM 835 C C . THR A 1 105 ? 2.684 -0.770 -11.120 1.00 97.25 105 THR A C 1
ATOM 837 O O . THR A 1 105 ? 2.925 -1.350 -12.181 1.00 97.25 105 THR A O 1
ATOM 840 N N . TYR A 1 106 ? 1.510 -0.889 -10.489 1.00 96.88 106 TYR A N 1
ATOM 841 C CA . TYR A 1 106 ? 0.416 -1.709 -11.019 1.00 96.88 106 TYR A CA 1
ATOM 842 C C . TYR A 1 106 ? -0.127 -1.145 -12.334 1.00 96.88 106 TYR A C 1
ATOM 844 O O . TYR A 1 106 ? -0.261 -1.889 -13.299 1.00 96.88 106 TYR A O 1
ATOM 852 N N . GLU A 1 107 ? -0.365 0.164 -12.403 1.00 96.44 107 GLU A N 1
ATOM 853 C CA . GLU A 1 107 ? -0.858 0.842 -13.609 1.00 96.44 107 GLU A CA 1
ATOM 854 C C . GLU A 1 107 ? 0.088 0.684 -14.805 1.00 96.44 107 GLU A C 1
ATOM 856 O O . GLU A 1 107 ? -0.365 0.471 -15.927 1.00 96.44 107 GLU A O 1
ATOM 861 N N . LEU A 1 108 ? 1.403 0.765 -14.579 1.00 96.88 108 LEU A N 1
ATOM 862 C CA . LEU A 1 108 ? 2.394 0.657 -15.651 1.00 96.88 108 LEU A CA 1
ATOM 863 C C . LEU A 1 108 ? 2.624 -0.776 -16.130 1.00 96.88 108 LEU A C 1
ATOM 865 O O . LEU A 1 108 ? 2.948 -0.982 -17.296 1.00 96.88 108 LEU A O 1
ATOM 869 N N . THR A 1 109 ? 2.526 -1.760 -15.236 1.00 96.88 109 THR A N 1
ATOM 870 C CA . THR A 1 109 ? 2.946 -3.138 -15.546 1.00 96.88 109 THR A CA 1
ATOM 871 C C . THR A 1 109 ? 1.782 -4.107 -15.711 1.00 96.88 109 THR A C 1
ATOM 873 O O . THR A 1 109 ? 1.952 -5.163 -16.316 1.00 96.88 109 THR A O 1
ATOM 876 N N . GLY A 1 110 ? 0.618 -3.803 -15.132 1.00 96.81 110 GLY A N 1
ATOM 877 C CA . GLY A 1 110 ? -0.507 -4.730 -14.991 1.00 96.81 110 GLY A CA 1
ATOM 878 C C . GLY A 1 110 ? -0.217 -5.938 -14.088 1.00 96.81 110 GLY A C 1
ATOM 879 O O . GLY A 1 110 ? -1.060 -6.826 -13.943 1.00 96.81 110 GLY A O 1
ATOM 880 N N . ILE A 1 111 ? 0.969 -6.012 -13.475 1.00 97.00 111 ILE A N 1
ATOM 881 C CA . ILE A 1 111 ? 1.397 -7.145 -12.655 1.00 97.00 111 ILE A CA 1
ATOM 882 C C . ILE A 1 111 ? 1.005 -6.874 -11.210 1.00 97.00 111 ILE A C 1
ATOM 884 O O . ILE A 1 111 ? 1.386 -5.869 -10.630 1.00 97.00 111 ILE A O 1
ATOM 888 N N . LYS A 1 112 ? 0.269 -7.802 -10.599 1.00 97.44 112 LYS A N 1
ATOM 889 C CA . LYS A 1 112 ? -0.134 -7.682 -9.194 1.00 97.44 112 LYS A CA 1
ATOM 890 C C . LYS A 1 112 ? 1.046 -7.987 -8.255 1.00 97.44 112 LYS A C 1
ATOM 892 O O . LYS A 1 112 ? 1.790 -8.942 -8.527 1.00 97.44 112 LYS A O 1
ATOM 897 N N . PRO A 1 113 ? 1.186 -7.262 -7.131 1.00 96.62 113 PRO A N 1
ATOM 898 C CA . PRO A 1 113 ? 2.083 -7.661 -6.049 1.00 96.62 113 PRO A CA 1
ATOM 899 C C . PRO A 1 113 ? 1.675 -9.021 -5.473 1.00 96.62 113 PRO A C 1
ATOM 901 O O . PRO A 1 113 ? 0.520 -9.452 -5.597 1.00 96.62 113 PRO A O 1
ATOM 904 N N . LYS A 1 114 ? 2.621 -9.704 -4.822 1.00 96.00 114 LYS A N 1
ATOM 905 C CA . LYS A 1 114 ? 2.321 -10.949 -4.109 1.00 96.00 114 LYS A CA 1
ATOM 906 C C . LYS A 1 114 ? 1.401 -10.657 -2.924 1.00 96.00 114 LYS A C 1
ATOM 908 O O . LYS A 1 114 ? 1.507 -9.618 -2.271 1.00 96.00 114 LYS A O 1
ATOM 913 N N . LYS A 1 115 ? 0.480 -11.582 -2.646 1.00 94.56 115 LYS A N 1
ATOM 914 C CA . LYS A 1 115 ? -0.493 -11.419 -1.554 1.00 94.56 115 LYS A CA 1
ATOM 915 C C . LYS A 1 115 ? 0.205 -11.412 -0.200 1.00 94.56 115 LYS A C 1
ATOM 917 O O . LYS A 1 115 ? -0.221 -10.700 0.703 1.00 94.56 115 LYS A O 1
ATOM 922 N N . GLU A 1 116 ? 1.266 -12.198 -0.090 1.00 94.44 116 GLU A N 1
ATOM 923 C CA . GLU A 1 116 ? 2.084 -12.375 1.102 1.00 94.44 116 GLU A CA 1
ATOM 924 C C . GLU A 1 116 ? 2.821 -11.077 1.448 1.00 94.44 116 GLU A C 1
ATOM 926 O O . GLU A 1 116 ? 2.824 -10.683 2.612 1.00 94.44 116 GLU A O 1
ATOM 931 N N . ASP A 1 117 ? 3.340 -10.368 0.439 1.00 95.25 117 ASP A N 1
ATOM 932 C CA . ASP A 1 117 ? 4.022 -9.084 0.626 1.00 95.25 117 ASP A CA 1
ATOM 933 C C . ASP A 1 117 ? 3.043 -8.028 1.169 1.00 95.25 117 ASP A C 1
ATOM 935 O O . ASP A 1 117 ? 3.311 -7.421 2.204 1.00 95.25 117 ASP A O 1
ATOM 939 N N . ILE A 1 118 ? 1.858 -7.872 0.551 1.00 95.50 118 ILE A N 1
ATOM 940 C CA . ILE A 1 118 ? 0.826 -6.947 1.061 1.00 95.50 118 ILE A CA 1
ATOM 941 C C . ILE A 1 118 ? 0.392 -7.344 2.476 1.00 95.50 118 ILE A C 1
ATOM 943 O O . ILE A 1 118 ? 0.284 -6.485 3.348 1.00 95.50 118 ILE A O 1
ATOM 947 N N . ALA A 1 119 ? 0.121 -8.629 2.721 1.00 94.12 119 ALA A N 1
ATOM 948 C CA . ALA A 1 119 ? -0.324 -9.092 4.032 1.00 94.12 119 ALA A CA 1
ATOM 949 C C . ALA A 1 119 ? 0.724 -8.813 5.122 1.00 94.12 119 ALA A C 1
ATOM 951 O O . ALA A 1 119 ? 0.360 -8.352 6.206 1.00 94.12 119 ALA A O 1
ATOM 952 N N . GLY A 1 120 ? 2.008 -9.029 4.818 1.00 95.06 120 GLY A N 1
ATOM 953 C CA . GLY A 1 120 ? 3.125 -8.687 5.697 1.00 95.06 120 GLY A CA 1
ATOM 954 C C . GLY A 1 120 ? 3.205 -7.186 5.978 1.00 95.06 120 GLY A C 1
ATOM 955 O O . GLY A 1 120 ? 3.333 -6.778 7.130 1.00 95.06 120 GLY A O 1
ATOM 956 N N . THR A 1 121 ? 3.036 -6.339 4.962 1.00 96.06 121 THR A N 1
ATOM 957 C CA . THR A 1 121 ? 3.005 -4.881 5.147 1.00 96.06 121 THR A CA 1
ATOM 958 C C . THR A 1 121 ? 1.809 -4.432 5.988 1.00 96.06 121 THR A C 1
ATOM 960 O O . THR A 1 121 ? 1.986 -3.667 6.934 1.00 96.06 121 THR A O 1
ATOM 963 N N . CYS A 1 122 ? 0.606 -4.949 5.717 1.00 95.62 122 CYS A N 1
ATOM 964 C CA . CYS A 1 122 ? -0.590 -4.657 6.511 1.00 95.62 122 CYS A CA 1
ATOM 965 C C . CYS A 1 122 ? -0.405 -5.045 7.984 1.00 95.62 122 CYS A C 1
ATOM 967 O O . CYS A 1 122 ? -0.848 -4.322 8.877 1.00 95.62 122 CYS A O 1
ATOM 969 N N . TRP A 1 123 ? 0.275 -6.163 8.249 1.00 94.62 123 TRP A N 1
ATOM 970 C CA . TRP A 1 123 ? 0.629 -6.569 9.604 1.00 94.62 123 TRP A CA 1
ATOM 971 C C . TRP A 1 123 ? 1.530 -5.542 10.297 1.00 94.62 123 TRP A C 1
ATOM 973 O O . TRP A 1 123 ? 1.212 -5.092 11.397 1.00 94.62 123 TRP A O 1
ATOM 983 N N . VAL A 1 124 ? 2.608 -5.113 9.636 1.00 94.81 124 VAL A N 1
ATOM 984 C CA . VAL A 1 124 ? 3.529 -4.105 10.185 1.00 94.81 124 VAL A CA 1
ATOM 985 C C . VAL A 1 124 ? 2.816 -2.770 10.429 1.00 94.81 124 VAL A C 1
ATOM 987 O O . VAL A 1 124 ? 3.036 -2.139 11.463 1.00 94.81 124 VAL A O 1
ATOM 990 N N . CYS A 1 125 ? 1.926 -2.344 9.525 1.00 94.69 125 CYS A N 1
ATOM 991 C CA . CYS A 1 125 ? 1.107 -1.145 9.724 1.00 94.69 125 CYS A CA 1
ATOM 992 C C . CYS A 1 125 ? 0.237 -1.255 10.982 1.00 94.69 125 CYS A C 1
ATOM 994 O O . CYS A 1 125 ? 0.174 -0.308 11.763 1.00 94.69 125 CYS A O 1
ATOM 996 N N . LEU A 1 126 ? -0.385 -2.414 11.212 1.00 94.06 126 LEU A N 1
ATOM 997 C CA . LEU A 1 126 ? -1.201 -2.662 12.399 1.00 94.06 126 LEU A CA 1
ATOM 998 C C . LEU A 1 126 ? -0.367 -2.665 13.694 1.00 94.06 126 LEU A C 1
ATOM 1000 O O . LEU A 1 126 ? -0.799 -2.121 14.711 1.00 94.06 126 LEU A O 1
ATOM 1004 N N . GLU A 1 127 ? 0.831 -3.255 13.680 1.00 92.75 127 GLU A N 1
ATOM 1005 C CA . GLU A 1 127 ? 1.731 -3.251 14.842 1.00 92.75 127 GLU A CA 1
ATOM 1006 C C . GLU A 1 127 ? 2.220 -1.845 15.199 1.00 92.75 127 GLU A C 1
ATOM 1008 O O . GLU A 1 127 ? 2.285 -1.504 16.381 1.00 92.75 127 GLU A O 1
ATOM 1013 N N . ARG A 1 128 ? 2.500 -1.018 14.184 1.00 93.31 128 ARG A N 1
ATOM 1014 C CA . ARG A 1 128 ? 2.995 0.361 14.327 1.00 93.31 128 ARG A CA 1
ATOM 1015 C C . ARG A 1 128 ? 1.896 1.417 14.492 1.00 93.31 128 ARG A C 1
ATOM 1017 O O . ARG A 1 128 ? 2.196 2.599 14.376 1.00 93.31 128 ARG A O 1
ATOM 1024 N N . ASP A 1 129 ? 0.649 1.008 14.729 1.00 93.06 129 ASP A N 1
ATOM 1025 C CA . ASP A 1 129 ? -0.510 1.908 14.873 1.00 93.06 129 ASP A CA 1
ATOM 1026 C C . ASP A 1 129 ? -0.735 2.842 13.659 1.00 93.06 129 ASP A C 1
ATOM 1028 O O . ASP A 1 129 ? -1.225 3.961 13.781 1.00 93.06 129 ASP A O 1
ATOM 1032 N N . ARG A 1 130 ? -0.377 2.390 12.450 1.00 92.94 130 ARG A N 1
ATOM 1033 C CA . ARG A 1 130 ? -0.551 3.137 11.193 1.00 92.94 130 ARG A CA 1
ATOM 1034 C C . ARG A 1 130 ? -1.854 2.750 10.503 1.00 92.94 130 ARG A C 1
ATOM 1036 O O . ARG A 1 130 ? -1.837 2.162 9.420 1.00 92.94 130 ARG A O 1
ATOM 1043 N N . ILE A 1 131 ? -2.979 3.057 11.150 1.00 92.38 131 ILE A N 1
ATOM 1044 C CA . ILE A 1 131 ? -4.309 2.670 10.660 1.00 92.38 131 ILE A CA 1
ATOM 1045 C C . ILE A 1 131 ? -4.571 3.224 9.263 1.00 92.38 131 ILE A C 1
ATOM 1047 O O . ILE A 1 131 ? -4.842 2.427 8.380 1.00 92.38 131 ILE A O 1
ATOM 1051 N N . GLU A 1 132 ? -4.371 4.519 9.011 1.00 92.12 132 GLU A N 1
ATOM 1052 C CA . GLU A 1 132 ? -4.585 5.127 7.682 1.00 92.12 132 GLU A CA 1
ATOM 1053 C C . GLU A 1 132 ? -3.824 4.417 6.554 1.00 92.12 132 GLU A C 1
ATOM 1055 O O . GLU A 1 132 ? -4.367 4.152 5.481 1.00 92.12 132 GLU A O 1
ATOM 1060 N N . THR A 1 133 ? -2.559 4.066 6.799 1.00 94.06 133 THR A N 1
ATOM 1061 C CA . THR A 1 133 ? -1.749 3.316 5.832 1.00 94.06 133 THR A CA 1
ATOM 1062 C C . THR A 1 133 ? -2.304 1.908 5.614 1.00 94.06 133 THR A C 1
ATOM 1064 O O . THR A 1 133 ? -2.350 1.438 4.478 1.00 94.06 133 THR A O 1
ATOM 1067 N N . LEU A 1 134 ? -2.754 1.241 6.683 1.00 95.19 134 LEU A N 1
ATOM 1068 C CA . LEU A 1 134 ? -3.425 -0.054 6.597 1.00 95.19 134 LEU A CA 1
ATOM 1069 C C . LEU A 1 134 ? -4.710 0.032 5.753 1.00 95.19 134 LEU A C 1
ATOM 1071 O O . LEU A 1 134 ? -4.926 -0.850 4.923 1.00 95.19 134 LEU A O 1
ATOM 1075 N N . GLU A 1 135 ? -5.537 1.069 5.925 1.00 94.38 135 GLU A N 1
ATOM 1076 C CA . GLU A 1 135 ? -6.782 1.229 5.152 1.00 94.38 135 GLU A CA 1
ATOM 1077 C C . GLU A 1 135 ? -6.484 1.332 3.661 1.00 94.38 135 GLU A C 1
ATOM 1079 O O . GLU A 1 135 ? -7.018 0.543 2.881 1.00 94.38 135 GLU A O 1
ATOM 1084 N N . ARG A 1 136 ? -5.551 2.216 3.282 1.00 94.50 136 ARG A N 1
ATOM 1085 C CA . ARG A 1 136 ? -5.141 2.411 1.883 1.00 94.50 136 ARG A CA 1
ATOM 1086 C C . ARG A 1 136 ? -4.578 1.136 1.259 1.00 94.50 136 ARG A C 1
ATOM 1088 O O . ARG A 1 136 ? -4.873 0.832 0.107 1.00 94.50 136 ARG A O 1
ATOM 1095 N N . LEU A 1 137 ? -3.784 0.363 2.005 1.00 95.06 137 LEU A N 1
ATOM 1096 C CA . LEU A 1 137 ? -3.240 -0.911 1.521 1.00 95.06 137 LEU A CA 1
ATOM 1097 C C . LEU A 1 137 ? -4.328 -1.964 1.302 1.00 95.06 137 LEU A C 1
ATOM 1099 O O . LEU A 1 137 ? -4.297 -2.688 0.306 1.00 95.06 137 LEU A O 1
ATOM 1103 N N . VAL A 1 138 ? -5.283 -2.068 2.227 1.00 94.69 138 VAL A N 1
ATOM 1104 C CA . VAL A 1 138 ? -6.394 -3.018 2.110 1.00 94.69 138 VAL A CA 1
ATOM 1105 C C . VAL A 1 138 ? -7.343 -2.611 0.985 1.00 94.69 138 VAL A C 1
ATOM 1107 O O . VAL A 1 138 ? -7.790 -3.479 0.237 1.00 94.69 138 VAL A O 1
ATOM 1110 N N . GLU A 1 139 ? -7.626 -1.320 0.837 1.00 93.88 139 GLU A N 1
ATOM 1111 C CA . GLU A 1 139 ? -8.408 -0.772 -0.270 1.00 93.88 139 GLU A CA 1
ATOM 1112 C C . GLU A 1 139 ? -7.741 -1.071 -1.613 1.00 93.88 139 GLU A C 1
ATOM 1114 O O . GLU A 1 139 ? -8.346 -1.735 -2.453 1.00 93.88 139 GLU A O 1
ATOM 1119 N N . PHE A 1 140 ? -6.462 -0.720 -1.771 1.00 94.94 140 PHE A N 1
ATOM 1120 C CA . PHE A 1 140 ? -5.694 -1.051 -2.969 1.00 94.94 140 PHE A CA 1
ATOM 1121 C C . PHE A 1 140 ? -5.722 -2.555 -3.267 1.00 94.94 140 PHE A C 1
ATOM 1123 O O . PHE A 1 140 ? -5.955 -2.966 -4.403 1.00 94.94 140 PHE A O 1
ATOM 1130 N N . ALA A 1 141 ? -5.538 -3.402 -2.249 1.00 95.25 141 ALA A N 1
ATOM 1131 C CA . ALA A 1 141 ? -5.616 -4.844 -2.431 1.00 95.25 141 ALA A CA 1
ATOM 1132 C C . ALA A 1 141 ? -6.994 -5.280 -2.956 1.00 95.25 141 ALA A C 1
ATOM 1134 O O . ALA A 1 141 ? -7.056 -6.104 -3.869 1.00 95.25 141 ALA A O 1
ATOM 1135 N N . ARG A 1 142 ? -8.090 -4.709 -2.436 1.00 93.94 142 ARG A N 1
ATOM 1136 C CA . ARG A 1 142 ? -9.453 -4.967 -2.930 1.00 93.94 142 ARG A CA 1
ATOM 1137 C C . ARG A 1 142 ? -9.614 -4.520 -4.384 1.00 93.94 142 ARG A C 1
ATOM 1139 O O . ARG A 1 142 ? -10.121 -5.315 -5.173 1.00 93.94 142 ARG A O 1
ATOM 1146 N N . GLU A 1 143 ? -9.141 -3.325 -4.745 1.00 95.00 143 GLU A N 1
ATOM 1147 C CA . GLU A 1 143 ? -9.196 -2.791 -6.117 1.00 95.00 143 GLU A CA 1
ATOM 1148 C C . GLU A 1 143 ? -8.528 -3.735 -7.127 1.00 95.00 143 GLU A C 1
ATOM 1150 O O . GLU A 1 143 ? -9.080 -4.018 -8.189 1.00 95.00 143 GLU A O 1
ATOM 1155 N N . ILE A 1 144 ? -7.369 -4.303 -6.777 1.00 94.50 144 ILE A N 1
ATOM 1156 C CA . ILE A 1 144 ? -6.656 -5.246 -7.652 1.00 94.50 144 ILE A CA 1
ATOM 1157 C C . ILE A 1 144 ? -7.168 -6.694 -7.536 1.00 94.50 144 ILE A C 1
ATOM 1159 O O . ILE A 1 144 ? -6.572 -7.619 -8.100 1.00 94.50 144 ILE A O 1
ATOM 1163 N N . GLY A 1 145 ? -8.259 -6.939 -6.804 1.00 93.19 145 GLY A N 1
ATOM 1164 C CA . GLY A 1 145 ? -8.858 -8.266 -6.621 1.00 93.19 145 GLY A CA 1
ATOM 1165 C C . GLY A 1 145 ? -8.061 -9.209 -5.707 1.00 93.19 145 GLY A C 1
ATOM 1166 O O . GLY A 1 145 ? -8.180 -10.433 -5.808 1.00 93.19 145 GLY A O 1
ATOM 1167 N N . SER A 1 146 ? -7.234 -8.665 -4.817 1.00 91.88 146 SER A N 1
ATOM 1168 C CA . SER A 1 146 ? -6.465 -9.392 -3.807 1.00 91.88 146 SER A CA 1
ATOM 1169 C C . SER A 1 146 ? -7.150 -9.325 -2.440 1.00 91.88 146 SER A C 1
ATOM 1171 O O . SER A 1 146 ? -7.314 -8.268 -1.841 1.00 91.88 146 SER A O 1
ATOM 1173 N N . LYS A 1 147 ? -7.521 -10.488 -1.891 1.00 88.75 147 LYS A N 1
ATOM 1174 C CA . LYS A 1 147 ? -8.045 -10.586 -0.520 1.00 88.75 147 LYS A CA 1
ATOM 1175 C C . LYS A 1 147 ? -6.892 -10.679 0.477 1.00 88.75 147 LYS A C 1
ATOM 1177 O O . LYS A 1 147 ? -6.234 -11.715 0.545 1.00 88.75 147 LYS A O 1
ATOM 1182 N N . VAL A 1 148 ? -6.688 -9.627 1.267 1.00 89.25 148 VAL A N 1
ATOM 1183 C CA . VAL A 1 148 ? -5.761 -9.631 2.408 1.00 89.25 148 VAL A CA 1
ATOM 1184 C C . VAL A 1 148 ? -6.502 -10.159 3.629 1.00 89.25 148 VAL A C 1
ATOM 1186 O O . VAL A 1 148 ? -7.538 -9.619 4.012 1.00 89.25 148 VAL A O 1
ATOM 1189 N N . LYS A 1 149 ? -5.987 -11.227 4.240 1.00 89.19 149 LYS A N 1
ATOM 1190 C CA . LYS A 1 149 ? -6.507 -11.751 5.506 1.00 89.19 149 LYS A CA 1
ATOM 1191 C C . LYS A 1 149 ? -5.491 -11.483 6.603 1.00 89.19 149 LYS A C 1
ATOM 1193 O O . LYS A 1 149 ? -4.402 -12.047 6.579 1.00 89.19 149 LYS A O 1
ATOM 1198 N N . LEU A 1 150 ? -5.866 -10.649 7.566 1.00 90.44 150 LEU A N 1
ATOM 1199 C CA . LEU A 1 150 ? -5.090 -10.467 8.787 1.00 90.44 150 LEU A CA 1
ATOM 1200 C C . LEU A 1 150 ? -5.515 -11.497 9.843 1.00 90.44 150 LEU A C 1
ATOM 1202 O O . LEU A 1 150 ? -6.705 -11.811 9.938 1.00 90.44 150 LEU A O 1
ATOM 1206 N N . PRO A 1 151 ? -4.585 -12.015 10.665 1.00 91.25 151 PRO A N 1
ATOM 1207 C CA . PRO A 1 151 ? -4.937 -12.905 11.764 1.00 91.25 151 PRO A CA 1
ATOM 1208 C C . PRO A 1 151 ? -5.914 -12.239 12.744 1.00 91.25 151 PRO A C 1
ATOM 1210 O O . PRO A 1 151 ? -5.568 -11.270 13.425 1.00 91.25 151 PRO A O 1
ATOM 1213 N N . GLU A 1 152 ? -7.125 -12.795 12.873 1.00 95.06 152 GLU A N 1
ATOM 1214 C CA . GLU A 1 152 ? -8.186 -12.224 13.721 1.00 95.06 152 GLU A CA 1
ATOM 1215 C C . GLU A 1 152 ? -7.731 -11.985 15.162 1.00 95.06 152 GLU A C 1
ATOM 1217 O O . GLU A 1 152 ? -8.143 -11.013 15.792 1.00 95.06 152 GLU A O 1
ATOM 1222 N N . LYS A 1 153 ? -6.882 -12.871 15.700 1.00 94.62 153 LYS A N 1
ATOM 1223 C CA . LYS A 1 153 ? -6.359 -12.767 17.069 1.00 94.62 153 LYS A CA 1
ATOM 1224 C C . LYS A 1 153 ? -5.639 -11.435 17.296 1.00 94.62 153 LYS A C 1
ATOM 1226 O O . LYS A 1 153 ? -5.781 -10.849 18.367 1.00 94.62 153 LYS A O 1
ATOM 1231 N N . VAL A 1 154 ? -4.898 -10.955 16.301 1.00 92.81 154 VAL A N 1
ATOM 1232 C CA . VAL A 1 154 ? -4.106 -9.723 16.406 1.00 92.81 154 VAL A CA 1
ATOM 1233 C C . VAL A 1 154 ? -4.959 -8.497 16.166 1.00 92.81 154 VAL A C 1
ATOM 1235 O O . VAL A 1 154 ? -4.897 -7.566 16.965 1.00 92.81 154 VAL A O 1
ATOM 1238 N N . VAL A 1 155 ? -5.851 -8.547 15.176 1.00 96.19 155 VAL A N 1
ATOM 1239 C CA . VAL A 1 155 ? -6.850 -7.491 14.967 1.00 96.19 155 VAL A CA 1
ATOM 1240 C C . VAL A 1 155 ? -7.683 -7.286 16.236 1.00 96.19 155 VAL A C 1
ATOM 1242 O O . VAL A 1 155 ? -7.776 -6.173 16.741 1.00 96.19 155 VAL A O 1
ATOM 1245 N N . ARG A 1 156 ? -8.198 -8.365 16.840 1.00 96.25 156 ARG A N 1
ATOM 1246 C CA . ARG A 1 156 ? -8.967 -8.297 18.095 1.00 96.25 156 ARG A CA 1
ATOM 1247 C C . ARG A 1 156 ? -8.139 -7.830 19.288 1.00 96.25 156 ARG A C 1
ATOM 1249 O O . ARG A 1 156 ? -8.683 -7.202 20.194 1.00 96.25 156 ARG A O 1
ATOM 1256 N N . LYS A 1 157 ? -6.841 -8.150 19.337 1.00 95.88 157 LYS A N 1
ATOM 1257 C CA . LYS A 1 157 ? -5.940 -7.614 20.368 1.00 95.88 157 LYS A CA 1
ATOM 1258 C C . LYS A 1 157 ? -5.853 -6.091 20.242 1.00 95.88 157 LYS A C 1
ATOM 1260 O O . LYS A 1 157 ? -6.114 -5.412 21.228 1.00 95.88 157 LYS A O 1
ATOM 1265 N N . LYS A 1 158 ? -5.608 -5.572 19.036 1.00 96.44 158 LYS A N 1
ATOM 1266 C CA . LYS A 1 158 ? -5.547 -4.128 18.769 1.00 96.44 158 LYS A CA 1
ATOM 1267 C C . LYS A 1 158 ? -6.874 -3.413 19.001 1.00 96.44 158 LYS A C 1
ATOM 1269 O O . LYS A 1 158 ? -6.892 -2.394 19.675 1.00 96.44 158 LYS A O 1
ATOM 1274 N N . GLN A 1 159 ? -7.994 -3.994 18.571 1.00 97.38 159 GLN A N 1
ATOM 1275 C CA . GLN A 1 159 ? -9.330 -3.464 18.876 1.00 97.38 159 GLN A CA 1
ATOM 1276 C C . GLN A 1 159 ? -9.565 -3.326 20.388 1.00 97.38 159 GLN A C 1
ATOM 1278 O O . GLN A 1 159 ? -10.132 -2.330 20.821 1.00 97.38 159 GLN A O 1
ATOM 1283 N N . ARG A 1 160 ? -9.121 -4.294 21.205 1.00 97.75 160 ARG A N 1
ATOM 1284 C CA . ARG A 1 160 ? -9.207 -4.183 22.672 1.00 97.75 160 ARG A CA 1
ATOM 1285 C C . ARG A 1 160 ? -8.279 -3.109 23.233 1.00 97.75 160 ARG A C 1
ATOM 1287 O O . ARG A 1 160 ? -8.695 -2.390 24.132 1.00 97.75 160 ARG A O 1
ATOM 1294 N N . GLU A 1 161 ? -7.057 -2.995 22.714 1.00 97.38 161 GLU A N 1
ATOM 1295 C CA . GLU A 1 161 ? -6.121 -1.931 23.104 1.00 97.38 161 GLU A CA 1
ATOM 1296 C C . GLU A 1 161 ? -6.719 -0.540 22.842 1.00 97.38 161 GLU A C 1
ATOM 1298 O O . GLU A 1 161 ? -6.751 0.276 23.758 1.00 97.38 161 GLU A O 1
ATOM 1303 N N . TYR A 1 162 ? -7.256 -0.294 21.642 1.00 97.69 162 TYR A N 1
ATOM 1304 C CA . TYR A 1 162 ? -7.927 0.966 21.296 1.00 97.69 162 TYR A CA 1
ATOM 1305 C C . TYR A 1 162 ? -9.170 1.213 22.144 1.00 97.69 162 TYR A C 1
ATOM 1307 O O . TYR A 1 162 ? -9.347 2.309 22.669 1.00 97.69 162 TYR A O 1
ATOM 1315 N N . ALA A 1 163 ? -10.001 0.184 22.338 1.00 97.62 163 ALA A N 1
ATOM 1316 C CA . ALA A 1 163 ? -11.208 0.309 23.141 1.00 97.62 163 ALA A CA 1
ATOM 1317 C C . ALA A 1 163 ? -10.896 0.776 24.564 1.00 97.62 163 ALA A C 1
ATOM 1319 O O . ALA A 1 163 ? -11.487 1.744 25.019 1.00 97.62 163 ALA A O 1
ATOM 1320 N N . ARG A 1 164 ? -9.920 0.152 25.233 1.00 97.44 164 ARG A N 1
ATOM 1321 C CA . ARG A 1 164 ? -9.527 0.515 26.605 1.00 97.44 164 ARG A CA 1
ATOM 1322 C C . ARG A 1 164 ? -8.939 1.919 26.721 1.00 97.44 164 ARG A C 1
ATOM 1324 O O . ARG A 1 164 ? -9.040 2.521 27.780 1.00 97.44 164 ARG A O 1
ATOM 1331 N N . LYS A 1 165 ? -8.327 2.426 25.647 1.00 96.81 165 LYS A N 1
ATOM 1332 C CA . LYS A 1 165 ? -7.782 3.788 25.573 1.00 96.81 165 LYS A CA 1
ATOM 1333 C C . LYS A 1 165 ? -8.833 4.857 25.268 1.00 96.81 165 LYS A C 1
ATOM 1335 O O . LYS A 1 165 ? -8.480 6.026 25.226 1.00 96.81 165 LYS A O 1
ATOM 1340 N N . GLY A 1 166 ? -10.084 4.475 25.011 1.00 95.75 166 GLY A N 1
ATOM 1341 C CA . GLY A 1 166 ? -11.099 5.425 24.563 1.00 95.75 166 GLY A CA 1
ATOM 1342 C C . GLY A 1 166 ? -10.987 5.787 23.078 1.00 95.75 166 GLY A C 1
ATOM 1343 O O . GLY A 1 166 ? -11.605 6.742 22.642 1.00 95.75 166 GLY A O 1
ATOM 1344 N N . GLU A 1 167 ? -10.234 5.045 22.261 1.00 96.56 167 GLU A N 1
ATOM 1345 C CA . GLU A 1 167 ? -10.057 5.332 20.827 1.00 96.56 167 GLU A CA 1
ATOM 1346 C C . GLU A 1 167 ? -11.130 4.620 19.977 1.00 96.56 167 GLU A C 1
ATOM 1348 O O . GLU A 1 167 ? -10.836 3.770 19.129 1.00 96.56 167 GLU A O 1
ATOM 1353 N N . GLY A 1 168 ? -12.405 4.923 20.233 1.00 96.19 168 GLY A N 1
ATOM 1354 C CA . GLY A 1 168 ? -13.544 4.258 19.591 1.00 96.19 168 GLY A CA 1
ATOM 1355 C C . GLY A 1 168 ? -13.567 4.349 18.066 1.00 96.19 168 GLY A C 1
ATOM 1356 O O . GLY A 1 168 ? -13.898 3.362 17.404 1.00 96.19 168 GLY A O 1
ATOM 1357 N N . GLU A 1 169 ? -13.165 5.486 17.498 1.00 96.19 169 GLU A N 1
ATOM 1358 C CA . GLU A 1 169 ? -13.080 5.670 16.046 1.00 96.19 169 GLU A CA 1
ATOM 1359 C C . GLU A 1 169 ? -12.101 4.662 15.425 1.00 96.19 169 GLU A C 1
ATOM 1361 O O . GLU A 1 169 ? -12.434 3.984 14.452 1.00 96.19 169 GLU A O 1
ATOM 1366 N N . LYS A 1 170 ? -10.925 4.460 16.043 1.00 96.75 170 LYS A N 1
ATOM 1367 C CA . LYS A 1 170 ? -9.939 3.467 15.584 1.00 96.75 170 LYS A CA 1
ATOM 1368 C C . LYS A 1 170 ? -10.481 2.039 15.666 1.00 96.75 170 LYS A C 1
ATOM 1370 O O . LYS A 1 170 ? -10.185 1.227 14.790 1.00 96.75 170 LYS A O 1
ATOM 1375 N N . VAL A 1 171 ? -11.287 1.709 16.683 1.00 97.38 171 VAL A N 1
ATOM 1376 C CA . VAL A 1 171 ? -11.951 0.392 16.775 1.00 97.38 171 VAL A CA 1
ATOM 1377 C C . VAL A 1 171 ? -12.886 0.176 15.586 1.00 97.38 171 VAL A C 1
ATOM 1379 O O . VAL A 1 171 ? -12.843 -0.894 14.968 1.00 97.38 171 VAL A O 1
ATOM 1382 N N . LYS A 1 172 ? -13.713 1.181 15.270 1.00 95.94 172 LYS A N 1
ATOM 1383 C CA . LYS A 1 172 ? -14.677 1.140 14.165 1.00 95.94 172 LYS A CA 1
ATOM 1384 C C . LYS A 1 172 ? -13.971 1.039 12.815 1.00 95.94 172 LYS A C 1
ATOM 1386 O O . LYS 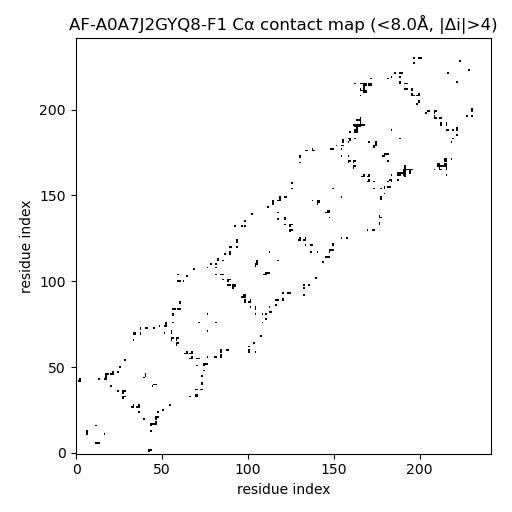A 1 172 ? -14.214 0.085 12.080 1.00 95.94 172 LYS A O 1
ATOM 1391 N N . ARG A 1 173 ? -13.009 1.921 12.553 1.00 95.44 173 ARG A N 1
ATOM 1392 C CA . ARG A 1 173 ? -12.184 1.913 11.337 1.00 95.44 173 ARG A CA 1
ATOM 1393 C C . ARG A 1 173 ? -11.479 0.579 11.123 1.00 95.44 173 ARG A C 1
ATOM 1395 O O . ARG A 1 173 ? -11.576 -0.031 10.061 1.00 95.44 173 ARG A O 1
ATOM 1402 N N . LEU A 1 174 ? -10.849 0.038 12.169 1.00 95.75 174 LEU A N 1
ATOM 1403 C CA . LEU A 1 174 ? -10.189 -1.263 12.080 1.00 95.75 174 LEU A CA 1
ATOM 1404 C C . LEU A 1 174 ? -11.186 -2.397 11.775 1.00 95.75 174 LEU A C 1
ATOM 1406 O O . LEU A 1 174 ? -10.841 -3.333 11.051 1.00 95.75 174 LEU A O 1
ATOM 1410 N N . TRP A 1 175 ? -12.418 -2.333 12.290 1.00 95.81 175 TRP A N 1
ATOM 1411 C CA . TRP A 1 175 ? -13.477 -3.276 11.919 1.00 95.81 175 TRP A CA 1
ATOM 1412 C C . TRP A 1 175 ? -13.882 -3.134 10.446 1.00 95.81 175 TRP A C 1
ATOM 1414 O O . TRP A 1 175 ? -13.912 -4.142 9.743 1.00 95.81 175 TRP A O 1
ATOM 1424 N N . GLU A 1 176 ? -14.134 -1.925 9.955 1.00 94.00 176 GLU A N 1
ATOM 1425 C CA . GLU A 1 176 ? -14.550 -1.664 8.567 1.00 94.00 176 GLU A CA 1
ATOM 1426 C C . GLU A 1 176 ? -13.485 -2.102 7.546 1.00 94.00 176 GLU A C 1
ATOM 1428 O O . GLU A 1 176 ? -13.771 -2.741 6.525 1.00 94.00 176 GLU A O 1
ATOM 1433 N N . VAL A 1 177 ? -12.219 -1.835 7.862 1.00 94.19 177 VAL A N 1
ATOM 1434 C CA . VAL A 1 177 ? -11.076 -2.163 7.005 1.00 94.19 177 VAL A CA 1
ATOM 1435 C C . VAL A 1 177 ? -10.825 -3.668 6.975 1.00 94.19 177 VAL A C 1
ATOM 1437 O O . VAL A 1 177 ? -10.621 -4.252 5.910 1.00 94.19 177 VAL A O 1
ATOM 1440 N N . THR A 1 178 ? -10.867 -4.341 8.124 1.00 93.00 178 THR A N 1
ATOM 1441 C CA . THR A 1 178 ? -10.512 -5.771 8.201 1.00 93.00 178 THR A CA 1
ATOM 1442 C C . THR A 1 178 ? -11.701 -6.715 8.040 1.00 93.00 178 THR A C 1
ATOM 1444 O O . THR A 1 178 ? -11.508 -7.905 7.797 1.00 93.00 178 THR A O 1
ATOM 1447 N N . GLY A 1 179 ? -12.925 -6.219 8.220 1.00 93.31 179 GLY A N 1
ATOM 1448 C CA . GLY A 1 179 ? -14.139 -7.026 8.350 1.00 93.31 179 GLY A CA 1
ATOM 1449 C C . GLY A 1 179 ? -14.230 -7.817 9.664 1.00 93.31 179 GLY A C 1
ATOM 1450 O O . GLY A 1 179 ? -15.214 -8.522 9.890 1.00 93.31 179 GLY A O 1
ATOM 1451 N N . VAL A 1 180 ? -13.238 -7.722 10.559 1.00 94.94 180 VAL A N 1
ATOM 1452 C CA . VAL A 1 180 ? -13.212 -8.494 11.808 1.00 94.94 180 VAL A CA 1
ATOM 1453 C C . VAL A 1 180 ? -14.054 -7.786 12.862 1.00 94.94 180 VAL A C 1
ATOM 1455 O O . VAL A 1 180 ? -13.629 -6.793 13.454 1.00 94.94 180 VAL A O 1
ATOM 1458 N N . LYS A 1 181 ? -15.249 -8.325 13.129 1.00 95.31 181 LYS A N 1
ATOM 1459 C CA . LYS A 1 181 ? -16.154 -7.777 14.148 1.00 95.31 181 LYS A CA 1
ATOM 1460 C C . LYS A 1 181 ? -15.479 -7.747 15.533 1.00 95.31 181 LYS A C 1
ATOM 1462 O O . LYS A 1 181 ? -14.973 -8.794 15.969 1.00 95.31 181 LYS A O 1
ATOM 1467 N N . PRO A 1 182 ? -15.513 -6.606 16.251 1.00 95.44 182 PRO A N 1
ATOM 1468 C CA . PRO A 1 182 ? -14.943 -6.507 17.586 1.00 95.44 182 PRO A CA 1
ATOM 1469 C C . PRO A 1 182 ? -15.611 -7.472 18.567 1.00 95.44 182 PRO A C 1
ATOM 1471 O O . PRO A 1 182 ? -16.834 -7.614 18.610 1.00 95.44 182 PRO A O 1
ATOM 1474 N N . LYS A 1 183 ? -14.794 -8.128 19.394 1.00 95.56 183 LYS A N 1
ATOM 1475 C CA . LYS A 1 183 ? -15.241 -8.958 20.525 1.00 95.56 183 LYS A CA 1
ATOM 1476 C C . LYS A 1 183 ? -14.706 -8.362 21.826 1.00 95.56 183 LYS A C 1
ATOM 1478 O O . LYS A 1 183 ? -13.765 -8.889 22.412 1.00 95.56 183 LYS A O 1
ATOM 1483 N N . LEU A 1 184 ? -15.285 -7.234 22.228 1.00 95.81 184 LEU A N 1
ATOM 1484 C CA . LEU A 1 184 ? -14.910 -6.504 23.443 1.00 95.81 184 LEU A CA 1
ATOM 1485 C C . LEU A 1 184 ? -15.661 -7.054 24.661 1.00 95.81 184 LEU A C 1
ATOM 1487 O O . LEU A 1 184 ? -16.842 -7.404 24.555 1.00 95.81 184 LEU A O 1
ATOM 1491 N N . SER A 1 185 ? -15.010 -7.133 25.820 1.00 95.75 185 SER A N 1
ATOM 1492 C CA . SER A 1 185 ? -15.692 -7.400 27.093 1.00 95.75 185 SER A CA 1
ATOM 1493 C C . SER A 1 185 ? -16.471 -6.157 27.559 1.00 95.75 185 SER A C 1
ATOM 1495 O O . SER A 1 185 ? -16.310 -5.078 26.997 1.00 95.75 185 SER A O 1
ATOM 1497 N N . LYS A 1 186 ? -17.364 -6.288 28.553 1.00 93.44 186 LYS A N 1
ATOM 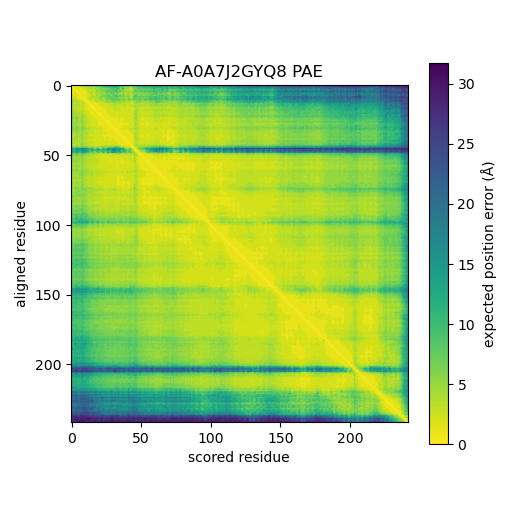1498 C CA . LYS A 1 186 ? -18.015 -5.099 29.146 1.00 93.44 186 LYS A CA 1
ATOM 1499 C C . LYS A 1 186 ? -16.979 -4.185 29.808 1.00 93.44 186 LYS A C 1
ATOM 1501 O O . LYS A 1 186 ? -17.086 -2.973 29.695 1.00 93.44 186 LYS A O 1
ATOM 1506 N N . GLU A 1 187 ? -15.982 -4.781 30.450 1.00 94.62 187 GLU A N 1
ATOM 1507 C CA . GLU A 1 187 ? -14.901 -4.073 31.128 1.00 94.62 187 GLU A CA 1
ATOM 1508 C C . GLU A 1 187 ? -14.030 -3.274 30.154 1.00 94.62 187 GLU A C 1
ATOM 1510 O O . GLU A 1 187 ? -13.767 -2.106 30.412 1.00 94.62 187 GLU A O 1
ATOM 1515 N N . ASP A 1 188 ? -13.679 -3.849 28.995 1.00 95.88 188 ASP A N 1
ATOM 1516 C CA . ASP A 1 188 ? -12.912 -3.140 27.958 1.00 95.88 188 ASP A CA 1
ATOM 1517 C C . ASP A 1 188 ? -13.620 -1.848 27.523 1.00 95.88 188 ASP A C 1
ATOM 1519 O O . ASP A 1 188 ? -12.980 -0.817 27.335 1.00 95.88 188 ASP A O 1
ATOM 1523 N N . VAL A 1 189 ? -14.949 -1.908 27.370 1.00 94.12 189 VAL A N 1
ATOM 1524 C CA . VAL A 1 189 ? -15.758 -0.754 26.961 1.00 94.12 189 VAL A CA 1
ATOM 1525 C C . VAL A 1 189 ? -15.911 0.252 28.092 1.00 94.12 189 VAL A C 1
ATOM 1527 O O . VAL A 1 189 ? -15.779 1.440 27.839 1.00 94.12 189 VAL A O 1
ATOM 1530 N N . LEU A 1 190 ? -16.150 -0.188 29.330 1.00 91.12 190 LEU A N 1
ATOM 1531 C CA . LEU A 1 190 ? -16.261 0.725 30.473 1.00 91.12 190 LEU A CA 1
ATOM 1532 C C . LEU A 1 190 ? -14.952 1.481 30.739 1.00 91.12 190 LEU A C 1
ATOM 1534 O O . LEU A 1 190 ? -14.999 2.676 31.013 1.00 91.12 190 LEU A O 1
ATOM 1538 N N . GLN A 1 191 ? -13.798 0.822 30.594 1.00 94.94 191 GLN A N 1
ATOM 1539 C CA . GLN A 1 191 ? -12.494 1.493 30.654 1.00 94.94 191 GLN A CA 1
ATOM 1540 C C . GLN A 1 191 ? -12.376 2.576 29.574 1.00 94.94 191 GLN A C 1
ATOM 1542 O O . GLN A 1 191 ? -12.015 3.707 29.884 1.00 94.94 191 GLN A O 1
ATOM 1547 N N . GLY A 1 192 ? -12.762 2.257 28.335 1.00 95.44 192 GLY A N 1
ATOM 1548 C CA . GLY A 1 192 ? -12.783 3.222 27.236 1.00 95.44 192 GLY A CA 1
ATOM 1549 C C . GLY A 1 192 ? -13.720 4.403 27.460 1.00 95.44 192 GLY A C 1
ATOM 1550 O O . GLY A 1 192 ? -13.335 5.542 27.225 1.00 95.44 192 GLY A O 1
ATOM 1551 N N . VAL A 1 193 ? -14.934 4.141 27.952 1.00 92.19 193 VAL A N 1
ATOM 1552 C CA . VAL A 1 193 ? -15.913 5.180 28.303 1.00 92.19 193 VAL A CA 1
ATOM 1553 C C . VAL A 1 193 ? -15.316 6.130 29.337 1.00 92.19 193 VAL A C 1
ATOM 1555 O O . VAL A 1 193 ? -15.359 7.338 29.136 1.00 92.19 193 VAL A O 1
ATOM 1558 N N . ASN A 1 194 ? -14.717 5.601 30.407 1.00 91.62 194 ASN A N 1
ATOM 1559 C CA . ASN A 1 194 ? -14.085 6.429 31.433 1.00 91.62 194 ASN A CA 1
ATOM 1560 C C . ASN A 1 194 ? -12.937 7.269 30.857 1.00 91.62 194 ASN A C 1
ATOM 1562 O O . ASN A 1 194 ? -12.872 8.459 31.148 1.00 91.62 194 ASN A O 1
ATOM 1566 N N . ALA A 1 195 ? -12.099 6.691 29.988 1.00 93.94 195 ALA A N 1
ATOM 1567 C CA . ALA A 1 195 ? -11.034 7.428 29.309 1.00 93.94 195 ALA A CA 1
ATOM 1568 C C . ALA A 1 195 ? -11.580 8.600 28.468 1.00 93.94 195 ALA A C 1
ATOM 1570 O O . ALA A 1 195 ? -11.075 9.715 28.580 1.00 93.94 195 ALA A O 1
ATOM 1571 N N . CYS A 1 196 ? -12.656 8.390 27.696 1.00 92.00 196 CYS A N 1
ATOM 1572 C CA . CYS A 1 196 ? -13.305 9.467 26.939 1.00 92.00 196 CYS A CA 1
ATOM 1573 C C . CYS A 1 196 ? -13.876 10.564 27.855 1.00 92.00 196 CYS A C 1
ATOM 1575 O O . CYS A 1 196 ? -13.758 11.746 27.548 1.00 92.00 196 CYS A O 1
ATOM 1577 N N . LEU A 1 197 ? -14.497 10.195 28.982 1.00 88.81 197 LEU A N 1
ATOM 1578 C CA . LEU A 1 197 ? -15.060 11.167 29.928 1.00 88.81 197 LEU A CA 1
ATOM 1579 C C . LEU A 1 197 ? -13.969 11.987 30.625 1.00 88.81 197 LEU A C 1
ATOM 1581 O O . LEU A 1 197 ? -14.146 13.183 30.844 1.00 88.81 197 LEU A O 1
ATOM 1585 N N . GLU A 1 198 ? -12.840 11.367 30.971 1.00 89.94 198 GLU A N 1
ATOM 1586 C CA . GLU A 1 198 ? -11.681 12.073 31.522 1.00 89.94 198 GLU A CA 1
ATOM 1587 C C . GLU A 1 198 ? -11.083 13.068 30.524 1.00 89.94 198 GLU A C 1
ATOM 1589 O O . GLU A 1 198 ? -10.674 14.156 30.928 1.00 89.94 198 GLU A O 1
ATOM 1594 N N . GLU A 1 199 ? -11.035 12.720 29.237 1.00 88.44 199 GLU A N 1
ATOM 1595 C CA . GLU A 1 199 ? -10.614 13.635 28.171 1.00 88.44 199 GLU A CA 1
ATOM 1596 C C . GLU A 1 199 ? -11.587 14.814 28.033 1.00 88.44 199 GLU A C 1
ATOM 1598 O O . GLU A 1 199 ? -11.151 1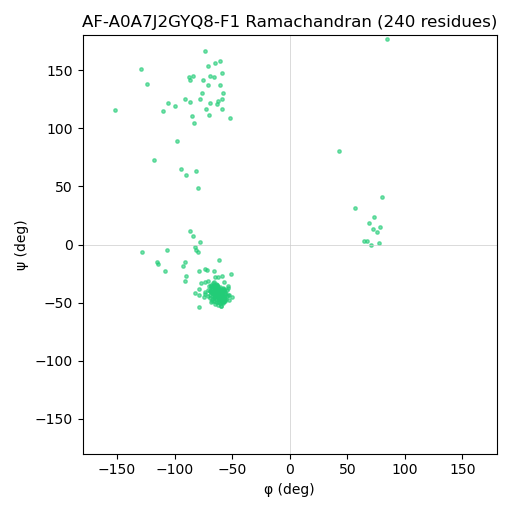5.966 28.073 1.00 88.44 199 GLU A O 1
ATOM 1603 N N . GLY A 1 200 ? -12.898 14.544 28.006 1.00 85.94 200 GLY A N 1
ATOM 1604 C CA . GLY A 1 200 ? -13.931 15.583 27.968 1.00 85.94 200 GLY A CA 1
ATOM 1605 C C . GLY A 1 200 ? -13.866 16.545 29.160 1.00 85.94 200 GLY A C 1
ATOM 1606 O O . GLY A 1 200 ? -13.939 17.757 28.979 1.00 85.94 200 GLY A O 1
ATOM 1607 N N . ARG A 1 201 ? -13.623 16.040 30.379 1.00 85.31 201 ARG A N 1
ATOM 1608 C CA . ARG A 1 201 ? -13.445 16.875 31.589 1.00 85.31 201 ARG A CA 1
ATOM 1609 C C . ARG A 1 201 ? -12.248 17.815 31.521 1.00 85.31 201 ARG A C 1
ATOM 1611 O O . ARG A 1 201 ? -12.247 18.847 32.184 1.00 85.31 201 ARG A O 1
ATOM 1618 N N . LYS A 1 202 ? -11.212 17.451 30.766 1.00 86.69 202 LYS A N 1
ATOM 1619 C CA . LYS A 1 202 ? -10.032 18.300 30.576 1.00 86.69 202 LYS A CA 1
ATOM 1620 C C . LYS A 1 202 ? -10.272 19.410 29.545 1.00 86.69 202 LYS A C 1
ATOM 1622 O O . LYS A 1 202 ? -9.390 20.245 29.376 1.00 86.69 202 LYS A O 1
ATOM 1627 N N . GLY A 1 203 ? -11.420 19.417 28.860 1.00 77.12 203 GLY A N 1
ATOM 1628 C CA . GLY A 1 203 ? -11.743 20.401 27.825 1.00 77.12 203 GLY A CA 1
ATOM 1629 C C . GLY A 1 203 ? -10.895 20.265 26.556 1.00 77.12 203 GLY A C 1
ATOM 1630 O O . GLY A 1 203 ? -10.796 21.215 25.785 1.00 77.12 203 GLY A O 1
ATOM 1631 N N . PHE A 1 204 ? -10.248 19.115 26.333 1.00 61.81 204 PHE A N 1
ATOM 1632 C CA . PHE A 1 204 ? -9.521 18.870 25.087 1.00 61.81 204 PHE A CA 1
ATOM 1633 C C . PHE A 1 204 ? -10.511 18.510 23.973 1.00 61.81 204 PHE A C 1
ATOM 1635 O O . PHE A 1 204 ? -11.283 17.569 24.132 1.00 61.81 204 PHE A O 1
ATOM 1642 N N . ASP A 1 205 ? -10.446 19.253 22.861 1.00 67.19 205 ASP A N 1
ATOM 1643 C CA . ASP A 1 205 ? -11.100 18.970 21.570 1.00 67.19 205 ASP A CA 1
ATOM 1644 C C . ASP A 1 205 ? -12.554 18.467 21.709 1.00 67.19 205 ASP A C 1
ATOM 1646 O O . ASP A 1 205 ? -12.829 17.263 21.658 1.00 67.19 205 ASP A O 1
ATOM 1650 N N . GLU A 1 206 ? -13.486 19.411 21.912 1.00 67.94 206 GLU A N 1
ATOM 1651 C CA . GLU A 1 206 ? -14.871 19.171 22.356 1.00 67.94 206 GLU A CA 1
ATOM 1652 C C . GLU A 1 206 ? -15.634 18.104 21.547 1.00 67.94 206 GLU A C 1
ATOM 1654 O O . GLU A 1 206 ? -16.535 17.458 22.084 1.00 67.94 206 GLU A O 1
ATOM 1659 N N . GLY A 1 207 ? -15.263 17.855 20.286 1.00 80.56 207 GLY A N 1
ATOM 1660 C CA . GLY A 1 207 ? -15.911 16.852 19.438 1.00 80.56 207 GLY A CA 1
ATOM 1661 C C . GLY A 1 207 ? -15.292 15.451 19.487 1.00 80.56 207 GLY A C 1
ATOM 1662 O O . GLY A 1 207 ? -16.001 14.455 19.307 1.00 80.56 207 GLY A O 1
ATOM 1663 N N . ARG A 1 208 ? -13.978 15.333 19.712 1.00 88.25 208 ARG A N 1
ATOM 1664 C CA . ARG A 1 208 ? -13.248 14.084 19.443 1.00 88.25 208 ARG A CA 1
ATOM 1665 C C . ARG A 1 208 ? -13.520 12.996 20.472 1.00 88.25 208 ARG A C 1
ATOM 1667 O O . ARG A 1 208 ? -13.780 11.847 20.103 1.00 88.25 208 ARG A O 1
ATOM 1674 N N . TRP A 1 209 ? -13.498 13.339 21.757 1.00 90.25 209 TRP A N 1
ATOM 1675 C CA . TRP A 1 209 ? -13.796 12.380 22.825 1.00 90.25 209 TRP A CA 1
ATOM 1676 C C . TRP A 1 209 ? -15.252 11.885 22.730 1.00 90.25 209 TRP A C 1
ATOM 1678 O O . TRP A 1 209 ? -15.517 10.699 22.939 1.00 90.25 209 TRP A O 1
ATOM 1688 N N . PHE A 1 210 ? -16.189 12.759 22.337 1.00 89.62 210 PHE A N 1
ATOM 1689 C CA . PHE A 1 210 ? -17.598 12.405 22.167 1.00 89.62 210 PHE A CA 1
ATOM 1690 C C . PHE A 1 210 ? -17.813 11.478 20.965 1.00 89.62 210 PHE A C 1
ATOM 1692 O O . PHE A 1 210 ? -18.519 10.473 21.078 1.00 89.62 210 PHE A O 1
ATOM 1699 N N . LEU A 1 211 ? -17.158 11.753 19.830 1.00 92.06 211 LEU A N 1
ATOM 1700 C CA . LEU A 1 211 ? -17.168 10.860 18.667 1.00 92.06 211 LEU A CA 1
ATOM 1701 C C . LEU A 1 211 ? -16.653 9.464 19.037 1.00 92.06 211 LEU A C 1
ATOM 1703 O O . LEU A 1 211 ? -17.300 8.456 18.746 1.00 92.06 211 LEU A O 1
ATOM 1707 N N . ASN A 1 212 ? -15.515 9.404 19.727 1.00 94.50 212 ASN A N 1
ATOM 1708 C CA . ASN A 1 212 ? -14.936 8.154 20.200 1.00 94.50 212 ASN A CA 1
ATOM 1709 C C . ASN A 1 212 ? -15.883 7.386 21.134 1.00 94.50 212 ASN A C 1
ATOM 1711 O O . ASN A 1 212 ? -16.077 6.180 20.958 1.00 94.50 212 ASN A O 1
ATOM 1715 N N . LEU A 1 213 ? -16.516 8.078 22.085 1.00 92.81 213 LEU A N 1
ATOM 1716 C CA . LEU A 1 213 ? -17.515 7.495 22.975 1.00 92.81 213 LEU A CA 1
ATOM 1717 C C . LEU A 1 213 ? -18.678 6.886 22.177 1.00 92.81 213 LEU A C 1
ATOM 1719 O O . LEU A 1 213 ? -19.031 5.724 22.388 1.00 92.81 213 LEU A O 1
ATOM 1723 N N . CYS A 1 214 ? -19.235 7.636 21.223 1.00 91.94 214 CYS A N 1
ATOM 1724 C CA . CYS A 1 214 ? -20.301 7.162 20.343 1.00 91.94 214 CYS A CA 1
ATOM 1725 C C . CYS A 1 214 ? -19.888 5.895 19.579 1.00 91.94 214 CYS A C 1
ATOM 1727 O O . CYS A 1 214 ? -20.628 4.908 19.585 1.00 91.94 214 CYS A O 1
ATOM 1729 N N . CYS A 1 215 ? -18.686 5.871 18.994 1.00 93.94 215 CYS A N 1
ATOM 1730 C CA . CYS A 1 215 ? -18.174 4.694 18.293 1.00 93.94 215 CYS A CA 1
ATOM 1731 C C . CYS A 1 215 ? -18.022 3.470 19.216 1.00 93.94 215 CYS A C 1
ATOM 1733 O O . CYS A 1 215 ? -18.357 2.356 18.809 1.00 93.94 215 CYS A O 1
ATOM 1735 N N . LEU A 1 216 ? -17.572 3.638 20.467 1.00 93.75 216 LEU A N 1
ATOM 1736 C CA . LEU A 1 216 ? -17.484 2.524 21.424 1.00 93.75 216 LEU A CA 1
ATOM 1737 C C . LEU A 1 216 ? -18.860 1.932 21.753 1.00 93.75 216 LEU A C 1
ATOM 1739 O O . LEU A 1 216 ? -19.018 0.706 21.791 1.00 93.75 216 LEU A O 1
ATOM 1743 N N . LEU A 1 217 ? -19.859 2.790 21.963 1.00 91.81 217 LEU A N 1
ATOM 1744 C CA . LEU A 1 217 ? -21.223 2.375 22.295 1.00 91.81 217 LEU A CA 1
ATOM 1745 C C . LEU A 1 217 ? -21.951 1.736 21.107 1.00 91.81 217 LEU A C 1
ATOM 1747 O O . LEU A 1 217 ? -22.757 0.822 21.305 1.00 91.81 217 LEU A O 1
ATOM 1751 N N . GLU A 1 218 ? -21.635 2.164 19.882 1.00 91.50 218 GLU A N 1
ATOM 1752 C CA . GLU A 1 218 ? -22.098 1.532 18.643 1.00 91.50 218 GLU A CA 1
ATOM 1753 C C . GLU A 1 218 ? -21.542 0.107 18.510 1.00 91.50 218 GLU A C 1
ATOM 1755 O O . GLU A 1 218 ? -22.283 -0.835 18.216 1.00 91.50 218 GLU A O 1
ATOM 1760 N N . VAL A 1 219 ? -20.248 -0.077 18.801 1.00 89.81 219 VAL A N 1
ATOM 1761 C CA . VAL A 1 219 ? -19.589 -1.391 18.759 1.00 89.81 219 VAL A CA 1
ATOM 1762 C C . VAL A 1 219 ? -20.169 -2.341 19.809 1.00 89.81 219 VAL A C 1
ATOM 1764 O O . VAL A 1 219 ? -20.361 -3.533 19.535 1.00 89.81 219 VAL A O 1
ATOM 1767 N N . LYS A 1 220 ? -20.445 -1.847 21.021 1.00 90.06 220 LYS A N 1
ATOM 1768 C CA . LYS A 1 220 ? -21.049 -2.648 22.085 1.00 90.06 220 LYS A CA 1
ATOM 1769 C C . LYS A 1 220 ? -21.864 -1.790 23.046 1.00 90.06 220 LYS A C 1
ATOM 1771 O O . LYS A 1 220 ? -21.326 -1.025 23.840 1.00 90.06 220 LYS A O 1
ATOM 1776 N N . LYS A 1 221 ? -23.172 -2.051 23.063 1.00 85.19 221 LYS A N 1
ATOM 1777 C CA . LYS A 1 221 ? -24.102 -1.429 24.007 1.00 85.19 221 LYS A CA 1
ATOM 1778 C C . LYS A 1 221 ? -23.748 -1.815 25.444 1.00 85.19 221 LYS A C 1
ATOM 1780 O O . LYS A 1 221 ? -23.766 -2.995 25.807 1.00 85.19 221 LYS A O 1
ATOM 1785 N N . VAL A 1 222 ? -23.472 -0.810 26.264 1.00 85.06 222 VAL A N 1
ATOM 1786 C CA . VAL A 1 222 ? -23.318 -0.922 27.717 1.00 85.06 222 VAL A CA 1
ATOM 1787 C C . VAL A 1 222 ? -24.193 0.129 28.389 1.00 85.06 222 VAL A C 1
ATOM 1789 O O . VAL A 1 222 ? -24.468 1.178 27.809 1.00 85.06 222 VAL A O 1
ATOM 1792 N N . LYS A 1 223 ? -24.657 -0.156 29.609 1.00 83.81 223 LYS A N 1
ATOM 1793 C CA . LYS A 1 223 ? -25.312 0.867 30.422 1.00 83.81 223 LYS A CA 1
ATOM 1794 C C . LYS A 1 223 ? -24.240 1.865 30.843 1.00 83.81 223 LYS A C 1
ATOM 1796 O O . LYS A 1 223 ? -23.256 1.465 31.462 1.00 83.81 223 LYS A O 1
ATOM 1801 N N . LEU A 1 224 ? -24.435 3.124 30.477 1.00 83.50 224 LEU A N 1
ATOM 1802 C CA . LEU A 1 224 ? -23.524 4.188 30.862 1.00 83.50 224 LEU A CA 1
ATOM 1803 C C . LEU A 1 224 ? -23.609 4.463 32.373 1.00 83.50 224 LEU A C 1
ATOM 1805 O O . LEU A 1 224 ? -24.701 4.351 32.947 1.00 83.50 224 LEU A O 1
ATOM 1809 N N . PRO A 1 225 ? -22.481 4.808 33.015 1.00 78.69 225 PRO A N 1
ATOM 1810 C CA . PRO A 1 225 ? -22.482 5.320 34.380 1.00 78.69 225 PRO A CA 1
ATOM 1811 C C . PRO A 1 225 ? -23.207 6.678 34.433 1.00 78.69 225 PRO A C 1
ATOM 1813 O O . PRO A 1 225 ? -23.332 7.361 33.413 1.00 78.69 225 PRO A O 1
ATOM 1816 N N . ARG A 1 226 ? -23.735 7.059 35.602 1.00 80.94 226 ARG A N 1
ATOM 1817 C CA . ARG A 1 226 ? -24.542 8.286 35.772 1.00 80.94 226 ARG A CA 1
ATOM 1818 C C . ARG A 1 226 ? -23.752 9.530 35.357 1.00 80.94 226 ARG A C 1
ATOM 1820 O O . ARG A 1 226 ? -24.271 10.396 34.664 1.00 80.94 226 ARG A O 1
ATOM 1827 N N . GLU A 1 227 ? -22.480 9.530 35.710 1.00 74.88 227 GLU A N 1
ATOM 1828 C CA . GLU A 1 227 ? -21.477 10.548 35.438 1.00 74.88 227 GLU A CA 1
ATOM 1829 C C . GLU A 1 227 ? -21.324 10.820 33.935 1.00 74.88 227 GLU A C 1
ATOM 1831 O O . GLU A 1 227 ? -21.063 11.950 33.534 1.00 74.88 227 GLU A O 1
ATOM 1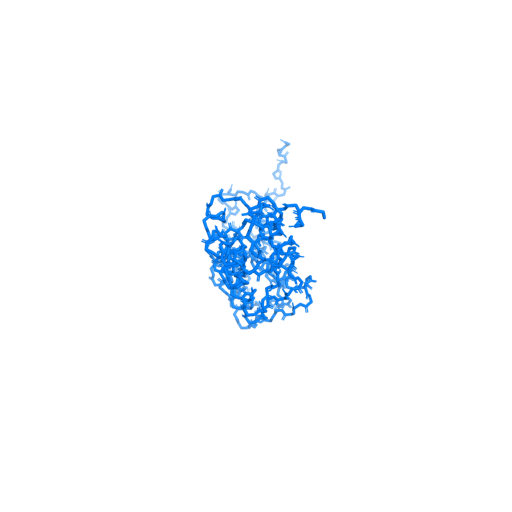836 N N . ALA A 1 228 ? -21.524 9.804 33.086 1.00 76.12 228 ALA A N 1
ATOM 1837 C CA . ALA A 1 228 ? -21.510 9.989 31.639 1.00 76.12 228 ALA A CA 1
ATOM 1838 C C . ALA A 1 228 ? -22.706 10.826 31.169 1.00 76.12 228 ALA A C 1
ATOM 1840 O O . ALA A 1 228 ? -22.549 11.688 30.314 1.00 76.12 228 ALA A O 1
ATOM 1841 N N . TYR A 1 229 ? -23.899 10.592 31.727 1.00 80.19 229 TYR A N 1
ATOM 1842 C CA . TYR A 1 229 ? -25.094 11.364 31.376 1.00 80.19 229 TYR A CA 1
ATOM 1843 C C . TYR A 1 229 ? -24.993 12.814 31.845 1.00 80.19 229 TYR A C 1
ATOM 1845 O O . TYR A 1 229 ? -25.435 13.707 31.130 1.00 80.19 229 TYR A O 1
ATOM 1853 N N . GLU A 1 230 ? -24.411 13.043 33.022 1.00 81.31 230 GLU A N 1
ATOM 1854 C CA . GLU A 1 230 ? -24.185 14.387 33.560 1.00 81.31 230 GLU A CA 1
ATOM 1855 C C . GLU A 1 230 ? -23.249 15.178 32.638 1.00 81.31 230 GLU A C 1
ATOM 1857 O O . GLU A 1 230 ? -23.658 16.225 32.134 1.00 81.31 230 GLU A O 1
ATOM 1862 N N . LEU A 1 231 ? -22.087 14.610 32.291 1.00 76.19 231 LEU A N 1
ATOM 1863 C CA . LEU A 1 231 ? -21.123 15.236 31.380 1.00 76.19 231 LEU A CA 1
ATOM 1864 C C . LEU A 1 231 ? -21.722 15.497 29.987 1.00 76.19 231 LEU A C 1
ATOM 1866 O O . LEU A 1 231 ? -21.577 16.579 29.427 1.00 76.19 231 LEU A O 1
ATOM 1870 N N . LEU A 1 232 ? -22.447 14.520 29.430 1.00 75.69 232 LEU A N 1
ATOM 1871 C CA . LEU A 1 232 ? -23.146 14.687 28.154 1.00 75.69 232 LEU A CA 1
ATOM 1872 C C . LEU A 1 232 ? -24.190 15.803 28.223 1.00 75.69 232 LEU A C 1
ATOM 1874 O O . LEU A 1 232 ? -24.354 16.549 27.262 1.00 75.69 232 LEU A O 1
ATOM 1878 N N . SER A 1 233 ? -24.897 15.933 29.347 1.00 79.38 233 SER A N 1
ATOM 1879 C CA . SER A 1 233 ? -25.888 16.990 29.525 1.00 79.38 233 SER A CA 1
ATOM 1880 C C . SER A 1 233 ? -25.254 18.377 29.607 1.00 79.38 233 SER A C 1
ATOM 1882 O O . SER A 1 233 ? -25.853 19.322 29.108 1.00 79.38 233 SER A O 1
ATOM 1884 N N . GLU A 1 234 ? -24.062 18.505 30.193 1.00 77.19 234 GLU A N 1
ATOM 1885 C CA . GLU A 1 234 ? -23.305 19.761 30.246 1.00 77.19 234 GLU A CA 1
ATOM 1886 C C . GLU A 1 234 ? -22.834 20.169 28.849 1.00 77.19 234 GLU A C 1
ATOM 1888 O O . GLU A 1 234 ? -23.101 21.284 28.408 1.00 77.19 234 GLU A O 1
ATOM 1893 N N . VAL A 1 235 ? -22.239 19.230 28.111 1.00 70.88 235 VAL A N 1
ATOM 1894 C CA . VAL A 1 235 ? -21.742 19.448 26.743 1.00 70.88 235 VAL A CA 1
ATOM 1895 C C . VAL A 1 235 ? -22.879 19.829 25.793 1.00 70.88 235 VAL A C 1
ATOM 1897 O O . VAL A 1 235 ? -22.749 20.765 25.014 1.00 70.88 235 VAL A O 1
ATOM 1900 N N . LEU A 1 236 ? -24.028 19.151 25.884 1.00 70.00 236 LEU A N 1
ATOM 1901 C CA . LEU A 1 236 ? -25.197 19.444 25.044 1.00 70.00 236 LEU A CA 1
ATOM 1902 C C . LEU A 1 236 ? -25.926 20.741 25.429 1.00 70.00 236 LEU A C 1
ATOM 1904 O O . LEU A 1 236 ? -26.680 21.269 24.612 1.00 70.00 236 LEU A O 1
ATOM 1908 N N . LYS A 1 237 ? -25.750 21.233 26.662 1.00 73.06 237 LYS A N 1
ATOM 1909 C CA . LYS A 1 237 ? -26.323 22.504 27.139 1.00 73.06 237 LYS A CA 1
ATOM 1910 C C . LYS A 1 237 ? -25.393 23.696 26.927 1.00 73.06 237 LYS A C 1
ATOM 1912 O O . LYS A 1 237 ? -25.869 24.825 27.039 1.00 73.06 237 LYS A O 1
ATOM 1917 N N . SER A 1 238 ? -24.110 23.468 26.646 1.00 58.12 238 SER A N 1
ATOM 1918 C CA . SER A 1 238 ? -23.179 24.546 26.328 1.00 58.12 238 SER A CA 1
ATOM 1919 C C . SER A 1 238 ? -23.660 25.250 25.049 1.00 58.12 238 SER A C 1
ATOM 1921 O O . SER A 1 238 ? -23.904 24.571 24.044 1.00 58.12 238 SER A O 1
ATOM 1923 N N . PRO A 1 239 ? -23.901 26.575 25.069 1.00 49.78 239 PRO A N 1
ATOM 1924 C CA . PRO A 1 239 ? -24.351 27.296 23.889 1.00 49.78 239 PRO A CA 1
ATOM 1925 C C . PRO A 1 239 ? -23.309 27.109 22.788 1.00 49.78 239 PRO A C 1
ATOM 1927 O O . PRO A 1 239 ? -22.128 27.367 23.003 1.00 49.78 239 PRO A O 1
ATOM 1930 N N . LYS A 1 240 ? -23.751 26.621 21.623 1.00 47.69 240 LYS A N 1
ATOM 1931 C CA . LYS A 1 240 ? -22.914 26.524 20.425 1.00 47.69 240 LYS A CA 1
ATOM 1932 C C . LYS A 1 240 ? -22.300 27.903 20.184 1.00 47.69 240 LYS A C 1
ATOM 1934 O O . LYS A 1 240 ? -23.031 28.832 19.854 1.00 47.69 240 LYS A O 1
ATOM 1939 N N . HIS A 1 241 ? -21.001 28.047 20.418 1.00 42.19 241 HIS A N 1
ATOM 1940 C CA . HIS A 1 241 ? -20.276 29.202 19.919 1.00 42.19 241 HIS A CA 1
ATOM 1941 C C . HIS A 1 241 ? -20.191 29.033 18.399 1.00 42.19 241 HIS A C 1
ATOM 1943 O O . HIS A 1 241 ? -19.594 28.065 17.925 1.00 42.19 241 HIS A O 1
ATOM 1949 N N . ASP A 1 242 ? -20.912 29.909 17.695 1.00 38.28 242 ASP A N 1
ATOM 1950 C CA . ASP A 1 242 ? -20.877 30.088 16.238 1.00 38.28 242 ASP A CA 1
ATOM 1951 C C . ASP A 1 242 ? -19.447 30.307 15.714 1.00 38.28 242 ASP A C 1
ATOM 1953 O O . ASP A 1 242 ? -18.663 31.015 16.395 1.00 38.28 242 ASP A O 1
#

Solvent-accessible surface area (backbone atoms onl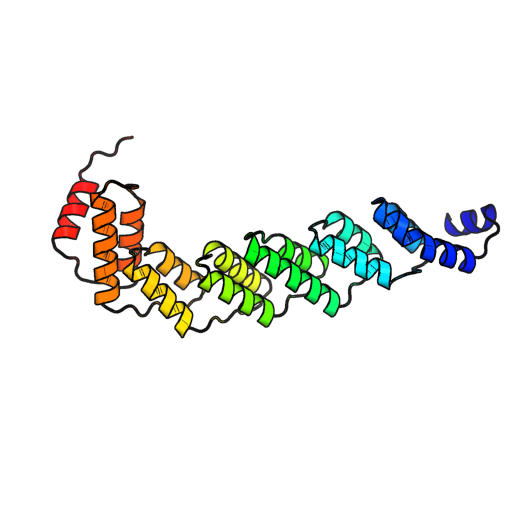y — not comparable to full-atom values): 13566 Å² total; per-residue (Å²): 113,68,58,64,49,51,34,66,74,67,71,46,53,73,68,57,52,38,54,55,43,44,70,43,47,65,57,39,54,72,72,66,40,51,71,58,51,45,54,48,32,75,62,73,46,76,57,52,62,65,60,52,41,53,49,33,45,48,27,47,58,72,61,39,51,67,61,23,53,55,45,51,77,81,45,80,75,55,69,69,56,54,46,50,34,43,53,56,35,49,52,43,28,74,74,73,57,58,58,67,50,58,54,52,50,31,73,75,65,73,54,79,70,59,68,66,59,53,38,53,49,43,49,52,24,61,75,69,71,34,56,72,54,29,44,54,52,50,48,52,30,48,77,74,73,41,88,73,77,74,64,61,72,56,55,48,48,51,36,45,54,30,27,39,63,22,36,10,52,61,32,50,51,53,22,71,64,68,66,54,77,80,83,71,54,72,64,39,48,53,43,8,46,50,41,18,53,56,42,49,74,70,66,54,60,85,60,58,34,53,50,12,42,52,36,42,43,70,75,49,84,68,87,75,58,70,68,55,56,54,53,52,50,52,63,73,63,50,76,80,80,128

Radius of gyration: 27.84 Å; Cα contacts (8 Å, |Δi|>4): 260; chains: 1; bounding box: 56×43×81 Å

Secondary structure (DSSP, 8-state):
-HHHHHHHHH---HHHHHHHHHHHHHHHHHTT-HHHHHHHHHHH--S-HHHHHHHHHHHHHTT-HHHHHHHHTT----HHHHHHHHHHHHHHHHHH---HHHHHHHHHH-PPPPHHHHHHHHHHHHHTT-HHHHHHHHHHHHHTT------HHHHHHHHHHHHHTT-HHHHHHHHHHH-------HHHHHHHHHHHHHHHHTT--TTHHHHHHHHHHHHS--PPPHHHHHHHHHHHHS----

Sequence (242 aa):
MLEKELIKYSGMKKEEIRKALEEKIPYLLKEGKVGLVVGLVKTFGAPGSDVLVGKTAEYMRKGLFQEARTLLEVVRLPKEVVHEVYRSQLEVIIATGYWDGIRKTYELTGIKPKKEDIAGTCWVCLERDRIETLERLVEFAREIGSKVKLPEKVVRKKQREYARKGEGEKVKRLWEVTGVKPKLSKEDVLQGVNACLEEGRKGFDEGRWFLNLCCLLEVKKVKLPREAYELLSEVLKSPKHD

Nearest PDB structures (foldseek):
  2xpi-assembly1_D  TM=2.172E-01  e=4.061E-02  Schizosaccharomyces pombe
  2j9q-assembly1_B  TM=2.082E-01  e=7.343E-01  Homo sapiens
  7w59-assembly1_J  TM=2.867E-01  e=2.104E+00  Homo sapiens
  7w5b-assembly1_J  TM=2.868E-01  e=2.507E+00  Homo sapiens
  7w5a-assembly1_J  TM=2.868E-01  e=2.988E+00  Homo sapiens

Foldseek 3Di:
DVLVVCCVVVVDDLVVLLVVLLVCVLVCVVVVVLLVNLVSCVRSNDRPQVSLLVSLLVCLLVVVLVSNLSSLVRHQHDLVSLLVSVLSQLVVCLVPVDRVSQVSSCVRHVRHHDLVSLLVSLVSCLVVVVLVSNQVSLVVCVVNVHHHAHDLVSLQVSLLVCQLQLNLVSNVSSCVSRVRQHDYDLVSNLNNLVNLLVCLVVVPPLVRSVVSNVSSCVSPPDDDDPSSVVSVVVSVPPPPDD

pLDDT: mean 90.47, std 9.53, range [38.28, 98.19]

Mean predicted aligned error: 6.35 Å